Protein AF-A0A352Q2D6-F1 (afdb_monomer)

Solvent-accessible surface area (backbone atoms only — not comparable to full-atom values): 15199 Å² total; per-residue (Å²): 131,50,73,39,26,53,50,23,21,53,54,18,30,74,80,48,41,78,65,21,18,53,53,16,28,55,53,15,38,68,78,47,44,62,80,31,71,70,46,75,51,86,68,81,94,67,51,69,64,90,69,51,67,85,90,66,80,72,50,78,71,79,49,77,47,74,40,75,35,50,40,80,46,48,52,90,52,37,54,46,78,46,82,43,75,45,75,49,75,55,96,69,92,51,34,42,37,28,42,35,41,69,45,43,23,39,37,37,30,30,44,58,24,60,35,58,42,64,45,74,52,32,36,27,47,46,92,44,79,57,33,31,81,80,51,90,46,68,67,49,38,51,44,19,33,70,27,35,63,79,44,80,84,85,77,98,62,86,59,79,66,83,65,85,52,76,55,19,31,37,79,43,46,10,42,85,83,48,69,57,54,66,68,57,24,68,67,67,30,83,91,67,46,77,44,53,55,39,32,13,32,36,38,34,30,49,30,72,23,71,88,34,78,64,32,72,81,54,47,42,44,36,36,29,34,32,35,68,87,45,89,57,78,62,47,58,55,73,70,52,76,80,77,66,88,75,88,80,69,84,84,74,77,82,81,75,95,83,82,83,82,84,134

Structure (mmCIF, N/CA/C/O backbone):
data_AF-A0A352Q2D6-F1
#
_entry.id   AF-A0A352Q2D6-F1
#
loop_
_atom_site.group_PDB
_atom_site.id
_atom_site.type_symbol
_atom_site.label_atom_id
_atom_site.label_alt_id
_atom_site.label_comp_id
_atom_site.label_asym_id
_atom_site.label_entity_id
_atom_site.label_seq_id
_atom_site.pdbx_PDB_ins_code
_atom_site.Cartn_x
_atom_site.Cartn_y
_atom_site.Cartn_z
_atom_site.occupancy
_atom_site.B_iso_or_equiv
_atom_site.auth_seq_id
_atom_site.auth_comp_id
_atom_s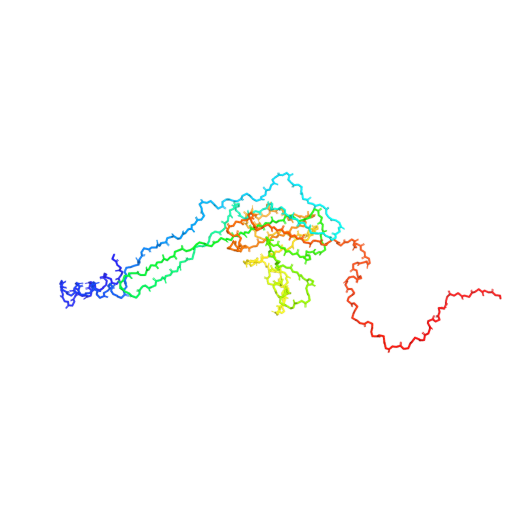ite.auth_asym_id
_atom_site.auth_atom_id
_atom_site.pdbx_PDB_model_num
ATOM 1 N N . MET A 1 1 ? -31.806 -12.114 32.830 1.00 50.12 1 MET A N 1
ATOM 2 C CA . MET A 1 1 ? -31.464 -13.048 33.920 1.00 50.12 1 MET A CA 1
ATOM 3 C C . MET A 1 1 ? -30.300 -13.882 33.435 1.00 50.12 1 MET A C 1
ATOM 5 O O . MET A 1 1 ? -30.446 -14.536 32.410 1.00 50.12 1 MET A O 1
ATOM 9 N N . THR A 1 2 ? -29.139 -13.757 34.073 1.00 57.62 2 THR A N 1
ATOM 10 C CA . THR A 1 2 ? -27.940 -14.526 33.703 1.00 57.62 2 THR A CA 1
ATOM 11 C C . THR A 1 2 ? -28.095 -15.987 34.130 1.00 57.62 2 THR A C 1
ATOM 13 O O . THR A 1 2 ? -28.914 -16.308 34.998 1.00 57.62 2 THR A O 1
ATOM 16 N N . THR A 1 3 ? -27.316 -16.888 33.530 1.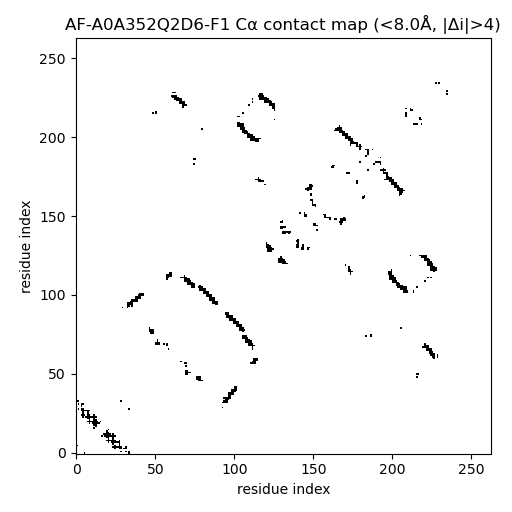00 58.50 3 THR A N 1
ATOM 17 C CA . THR A 1 3 ? -27.325 -18.323 33.860 1.00 58.50 3 THR A CA 1
ATOM 18 C C . THR A 1 3 ? -27.085 -18.553 35.357 1.00 58.50 3 THR A C 1
ATOM 20 O O . THR A 1 3 ? -27.754 -19.389 35.963 1.00 58.50 3 THR A O 1
ATOM 23 N N . GLY A 1 4 ? -26.225 -17.743 35.989 1.00 55.66 4 GLY A N 1
ATOM 24 C CA . GLY A 1 4 ? -25.973 -17.777 37.433 1.00 55.66 4 GLY A CA 1
ATOM 25 C C . GLY A 1 4 ? -27.183 -17.406 38.300 1.00 55.66 4 GLY A C 1
ATOM 26 O O . GLY A 1 4 ? -27.411 -18.043 39.324 1.00 55.66 4 GLY A O 1
ATOM 27 N N . GLN A 1 5 ? -28.015 -16.444 37.884 1.00 60.16 5 GLN A N 1
ATOM 28 C CA . GLN A 1 5 ? -29.239 -16.065 38.612 1.00 60.16 5 GLN A CA 1
ATOM 29 C C . GLN A 1 5 ? -30.329 -17.137 38.522 1.00 60.16 5 GLN A C 1
ATOM 31 O O . GLN A 1 5 ? -31.057 -17.360 39.488 1.00 60.16 5 GLN A O 1
ATOM 36 N N . ILE A 1 6 ? -30.434 -17.812 37.374 1.00 59.00 6 ILE A 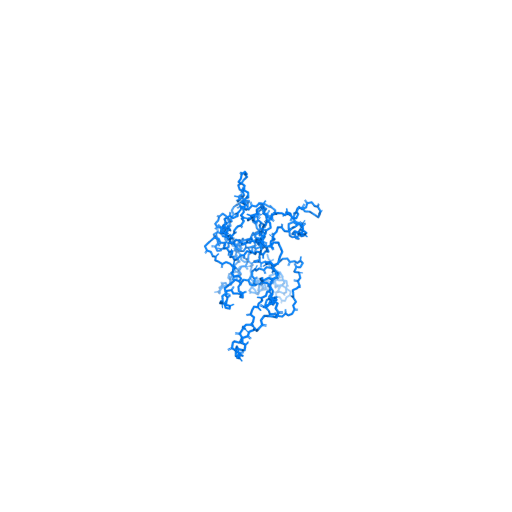N 1
ATOM 37 C CA . ILE A 1 6 ? -31.411 -18.886 37.155 1.00 59.00 6 ILE A CA 1
ATOM 38 C C . ILE A 1 6 ? -30.999 -20.137 37.936 1.00 59.00 6 ILE A C 1
ATOM 40 O O . ILE A 1 6 ? -31.820 -20.712 38.647 1.00 59.00 6 ILE A O 1
ATOM 44 N N . VAL A 1 7 ? -29.725 -20.530 37.857 1.00 61.75 7 VAL A N 1
ATOM 45 C CA . VAL A 1 7 ? -29.198 -21.695 38.584 1.00 61.75 7 VAL A CA 1
ATOM 46 C C . VAL A 1 7 ? -29.170 -21.428 40.088 1.00 61.75 7 VAL A C 1
ATOM 48 O O . VAL A 1 7 ? -29.648 -22.255 40.858 1.00 61.75 7 VAL A O 1
ATOM 51 N N . GLY A 1 8 ? -28.695 -20.258 40.518 1.00 59.66 8 GLY A N 1
ATOM 52 C CA . GLY A 1 8 ? -28.706 -19.856 41.922 1.00 59.66 8 GLY A CA 1
ATOM 53 C C . GLY A 1 8 ? -30.126 -19.781 42.483 1.00 59.66 8 GLY A C 1
ATOM 54 O O . GLY A 1 8 ? -30.394 -20.348 43.540 1.00 59.66 8 GLY A O 1
ATOM 55 N N . GLY A 1 9 ? -31.063 -19.177 41.747 1.00 63.28 9 GLY A N 1
ATOM 56 C CA . GLY A 1 9 ? -32.476 -19.130 42.121 1.00 63.28 9 GLY A CA 1
ATOM 57 C C . GLY A 1 9 ? -33.131 -20.508 42.208 1.00 63.28 9 GLY A C 1
ATOM 58 O O . GLY A 1 9 ? -33.858 -20.770 43.163 1.00 63.28 9 GLY A O 1
ATOM 59 N N . ALA A 1 10 ? -32.835 -21.413 41.272 1.00 63.25 10 ALA A N 1
ATOM 60 C CA . ALA A 1 10 ? -33.363 -22.776 41.275 1.00 63.25 10 ALA A CA 1
ATOM 61 C C . ALA A 1 10 ? -32.782 -23.634 42.413 1.00 63.25 10 ALA A C 1
ATOM 63 O O . ALA A 1 10 ? -33.537 -24.300 43.120 1.00 63.25 10 ALA A O 1
ATOM 64 N N . VAL A 1 11 ? -31.464 -23.589 42.640 1.00 61.09 11 VAL A N 1
ATOM 65 C CA . VAL A 1 11 ? -30.791 -24.333 43.724 1.00 61.09 11 VAL A CA 1
ATOM 66 C C . VAL A 1 11 ? -31.212 -23.797 45.093 1.00 61.09 11 VAL A C 1
ATOM 68 O O . VAL A 1 11 ? -31.534 -24.568 45.998 1.00 61.09 11 VAL A O 1
ATOM 71 N N . GLY A 1 12 ? -31.286 -22.475 45.234 1.00 55.03 12 GLY A N 1
ATOM 72 C CA . GLY A 1 12 ? -31.772 -21.823 46.442 1.00 55.03 12 GLY A CA 1
ATOM 73 C C . GLY A 1 12 ? -33.242 -22.137 46.735 1.00 55.03 12 GLY A C 1
ATOM 74 O O . GLY A 1 12 ? -33.592 -22.397 47.886 1.00 55.03 12 GLY A O 1
ATOM 75 N N . ALA A 1 13 ? -34.100 -22.191 45.710 1.00 59.09 13 ALA A N 1
ATOM 76 C CA . ALA A 1 13 ? -35.499 -22.595 45.860 1.00 59.09 13 ALA A CA 1
ATOM 77 C C . ALA A 1 13 ? -35.637 -24.041 46.358 1.00 59.09 13 ALA A C 1
ATOM 79 O O . ALA A 1 13 ? -36.510 -24.329 47.178 1.00 59.09 13 ALA A O 1
ATOM 80 N N . PHE A 1 14 ? -34.761 -24.932 45.888 1.00 60.00 14 PHE A N 1
ATOM 81 C CA . PHE A 1 14 ? -34.787 -26.356 46.220 1.00 60.00 14 PHE A CA 1
ATOM 82 C C . PHE A 1 14 ? -34.393 -26.641 47.678 1.00 60.00 14 PHE A C 1
ATOM 84 O O . PHE A 1 14 ? -34.976 -27.524 48.302 1.00 60.00 14 PHE A O 1
ATOM 91 N N . PHE A 1 15 ? -33.439 -25.886 48.239 1.00 57.31 15 PHE A N 1
ATOM 92 C CA . PHE A 1 15 ? -32.955 -26.082 49.616 1.00 57.31 15 PHE A CA 1
ATOM 93 C C . PHE A 1 15 ? -33.599 -25.156 50.663 1.00 57.31 15 PHE A C 1
ATOM 95 O O . PHE A 1 15 ? -33.547 -25.471 51.850 1.00 57.31 15 PHE A O 1
ATOM 102 N N . GLY A 1 16 ? -34.209 -24.033 50.264 1.00 50.88 16 GLY A N 1
ATOM 103 C CA . GLY A 1 16 ? -34.721 -23.019 51.202 1.00 50.88 16 GLY A CA 1
ATOM 104 C C . GLY A 1 16 ? -36.068 -22.388 50.837 1.00 50.88 16 GLY A C 1
ATOM 105 O O . GLY A 1 16 ? -36.430 -21.360 51.414 1.00 50.88 16 GLY A O 1
ATOM 106 N N . GLY A 1 17 ? -36.810 -22.948 49.875 1.00 67.88 17 GLY A N 1
ATOM 107 C CA . GLY A 1 17 ? -38.086 -22.388 49.416 1.00 67.88 17 GLY A CA 1
ATOM 108 C C . GLY A 1 17 ? -37.939 -20.977 48.829 1.00 67.88 17 GLY A C 1
ATOM 109 O O . GLY A 1 17 ? -36.873 -20.590 48.353 1.00 67.88 17 GLY A O 1
ATOM 110 N N . ALA A 1 18 ? -39.001 -20.167 48.874 1.00 61.00 18 ALA A N 1
ATOM 111 C CA . ALA A 1 18 ? -39.004 -18.817 48.289 1.00 61.00 18 ALA A CA 1
ATOM 112 C C . ALA A 1 18 ? -37.904 -17.886 48.851 1.00 61.00 18 ALA A C 1
ATOM 114 O O . ALA A 1 18 ? -37.379 -17.047 48.121 1.00 61.00 18 ALA A O 1
ATOM 115 N N . LEU A 1 19 ? -37.514 -18.065 50.120 1.00 58.28 19 LEU A N 1
ATOM 116 C CA . LEU A 1 19 ? -36.412 -17.331 50.759 1.00 58.28 19 LEU A CA 1
ATOM 117 C C . LEU A 1 19 ? -35.042 -17.774 50.232 1.00 58.28 19 LEU A C 1
ATOM 119 O O . LEU A 1 19 ? -34.193 -16.937 49.929 1.00 58.28 19 LEU A O 1
ATOM 123 N N . GLY A 1 20 ? -34.838 -19.080 50.056 1.00 59.25 20 GLY A N 1
ATOM 124 C CA . GLY A 1 20 ? -33.617 -19.608 49.455 1.00 59.25 20 GLY A CA 1
ATOM 125 C C . GLY A 1 20 ? -33.467 -19.201 47.987 1.00 59.25 20 GLY A C 1
ATOM 126 O O . GLY A 1 20 ? -32.360 -18.890 47.561 1.00 59.25 20 GLY A O 1
ATOM 127 N N . ALA A 1 21 ? -34.566 -19.104 47.231 1.00 63.28 21 ALA A N 1
ATOM 128 C CA . ALA A 1 21 ? -34.558 -18.610 45.852 1.00 63.28 21 ALA A CA 1
ATOM 129 C C . ALA A 1 21 ? -34.057 -17.160 45.760 1.00 63.28 21 ALA A C 1
ATOM 131 O O . ALA A 1 21 ? -33.258 -16.836 44.885 1.00 63.28 21 ALA A O 1
ATOM 132 N N . GLN A 1 22 ? -34.474 -16.293 46.689 1.00 61.69 22 GLN A N 1
ATOM 133 C CA . GLN A 1 22 ? -34.017 -14.901 46.733 1.00 61.69 22 GLN A CA 1
ATOM 134 C C . GLN A 1 22 ? -32.526 -14.801 47.070 1.00 61.69 22 GLN A C 1
ATOM 136 O O . GLN A 1 22 ? -31.806 -14.062 46.404 1.00 61.69 22 GLN A O 1
ATOM 141 N N . ILE A 1 23 ? -32.048 -15.586 48.039 1.00 59.19 23 ILE A N 1
ATOM 142 C CA . ILE A 1 23 ? -30.623 -15.644 48.406 1.00 59.19 23 ILE A CA 1
ATOM 143 C C . ILE A 1 23 ? -29.786 -16.237 47.263 1.00 59.19 23 ILE A C 1
ATOM 145 O O . ILE A 1 23 ? -28.682 -15.781 46.987 1.00 59.19 23 ILE A O 1
ATOM 149 N N . GLY A 1 24 ? -30.322 -17.228 46.558 1.00 58.34 24 GLY A N 1
ATOM 150 C CA . GLY A 1 24 ? -29.683 -17.841 45.404 1.00 58.34 24 GLY A CA 1
ATOM 151 C C . GLY A 1 24 ? -29.598 -16.913 44.190 1.00 58.34 24 GLY A C 1
ATOM 152 O O . GLY A 1 24 ? -28.583 -16.911 43.497 1.00 58.34 24 GLY A O 1
ATOM 153 N N . ILE A 1 25 ? -30.612 -16.074 43.954 1.00 62.91 25 ILE A N 1
ATOM 154 C CA . ILE A 1 25 ? -30.589 -15.040 42.906 1.00 62.91 25 ILE A CA 1
ATOM 155 C C . ILE A 1 25 ? -29.574 -13.940 43.248 1.00 62.91 25 ILE A C 1
ATOM 157 O O . ILE A 1 25 ? -28.857 -13.483 42.356 1.00 62.91 25 ILE A O 1
ATOM 161 N N . THR A 1 26 ? -29.478 -13.523 44.518 1.00 60.19 26 THR A N 1
ATOM 162 C CA . THR A 1 26 ? -28.516 -12.489 44.942 1.00 60.19 26 THR A CA 1
ATOM 163 C C . THR A 1 26 ? -27.075 -13.000 44.942 1.00 60.19 26 THR A C 1
ATOM 165 O O . THR A 1 26 ? -26.195 -12.296 44.453 1.00 60.19 26 THR A O 1
ATOM 168 N N . LEU A 1 27 ? -26.825 -14.232 45.399 1.00 57.59 27 LEU A N 1
ATOM 169 C CA . LEU A 1 27 ? -25.508 -14.880 45.316 1.00 57.59 27 LEU A CA 1
ATOM 170 C C . LEU A 1 27 ? -25.113 -15.207 43.871 1.00 57.59 27 LEU A C 1
ATOM 172 O O . LEU A 1 27 ? -23.979 -14.950 43.476 1.00 57.59 27 LEU A O 1
ATOM 176 N N . GLY A 1 28 ? -26.043 -15.709 43.056 1.00 52.72 28 GLY A N 1
ATOM 177 C CA . GLY A 1 28 ? -25.809 -15.975 41.635 1.00 52.72 28 GLY A CA 1
ATOM 178 C C . GLY A 1 28 ? -25.524 -14.705 40.826 1.00 52.72 28 GLY A C 1
ATOM 179 O O . GLY A 1 28 ? -24.702 -14.735 39.915 1.00 52.72 28 GLY A O 1
ATOM 180 N N . GLY A 1 29 ? -26.140 -13.577 41.196 1.00 51.81 29 GLY A N 1
ATOM 181 C CA . GLY A 1 29 ? -25.850 -12.258 40.623 1.00 51.81 29 GLY A CA 1
ATOM 182 C C . GLY A 1 29 ? -24.534 -11.630 41.098 1.00 51.81 29 GLY A C 1
ATOM 183 O O . GLY A 1 29 ? -24.055 -10.703 40.455 1.00 51.81 29 GLY A O 1
ATOM 184 N N . LEU A 1 30 ? -23.940 -12.124 42.192 1.00 54.25 30 LEU A N 1
ATOM 185 C CA . LEU A 1 30 ? -22.603 -11.721 42.645 1.00 54.25 30 LEU A CA 1
ATOM 186 C C . LEU A 1 30 ? -21.497 -12.499 41.910 1.00 54.25 30 LEU A C 1
ATOM 188 O O . LEU A 1 30 ? -20.427 -11.954 41.656 1.00 54.25 30 LEU A O 1
ATOM 192 N N . VAL A 1 31 ? -21.756 -13.772 41.589 1.00 54.72 31 VAL A N 1
ATOM 193 C CA . VAL A 1 31 ? -20.812 -14.658 40.884 1.00 54.72 31 VAL A CA 1
ATOM 194 C C . VAL A 1 31 ? -20.771 -14.366 39.379 1.00 54.72 31 VAL A C 1
ATOM 196 O O . VAL A 1 31 ? -19.719 -14.515 38.767 1.00 54.72 31 VAL A O 1
ATOM 199 N N . ASP A 1 32 ? -21.882 -13.913 38.796 1.00 50.44 32 ASP A N 1
ATOM 200 C CA . ASP A 1 32 ? -21.972 -13.501 37.391 1.00 50.44 32 ASP A CA 1
ATOM 201 C C . ASP A 1 32 ? -22.769 -12.183 37.291 1.00 50.44 32 ASP A C 1
ATOM 203 O O . ASP A 1 32 ? -23.983 -12.202 37.022 1.00 50.44 32 ASP A O 1
ATOM 207 N N . PRO A 1 33 ? -22.135 -11.035 37.620 1.00 56.00 33 PRO A N 1
ATOM 208 C CA . PRO A 1 33 ? -22.792 -9.738 37.561 1.00 56.00 33 PRO A CA 1
ATOM 209 C C . PRO A 1 33 ? -23.273 -9.457 36.127 1.00 56.00 33 PRO A C 1
ATOM 211 O O . PRO A 1 33 ? -22.556 -9.763 35.174 1.00 56.00 33 PRO A O 1
ATOM 214 N N . PRO A 1 34 ? -24.472 -8.869 35.939 1.00 50.78 34 PRO A N 1
ATOM 215 C CA . PRO A 1 34 ? -25.035 -8.611 34.615 1.00 50.78 34 PRO A CA 1
ATOM 216 C C . PRO A 1 34 ? -24.027 -7.876 33.731 1.00 50.78 34 PRO A C 1
ATOM 218 O O . PRO A 1 34 ? -23.506 -6.845 34.152 1.00 50.78 34 PRO A O 1
ATOM 221 N N . LYS A 1 35 ? -23.759 -8.388 32.522 1.00 53.84 35 LYS A N 1
ATOM 222 C CA . LYS A 1 35 ? -22.881 -7.724 31.548 1.00 53.84 35 LYS A CA 1
ATOM 223 C C . LYS A 1 35 ? -23.338 -6.269 31.393 1.00 53.84 35 LYS A C 1
ATOM 225 O O . LYS A 1 35 ? -24.501 -6.022 31.069 1.00 53.84 35 LYS A O 1
ATOM 230 N N . GLY A 1 36 ? -22.455 -5.330 31.729 1.00 58.47 36 GLY A N 1
ATOM 231 C CA . GLY A 1 36 ? -22.752 -3.907 31.666 1.00 58.47 36 GLY A CA 1
ATOM 232 C C . GLY A 1 36 ? -22.988 -3.459 30.222 1.00 58.47 36 GLY A C 1
ATOM 233 O O . GLY A 1 36 ? -22.716 -4.208 29.280 1.00 58.47 36 GLY A O 1
ATOM 234 N N . PRO A 1 37 ? -23.532 -2.250 30.026 1.00 63.78 37 PRO A N 1
ATOM 235 C CA . PRO A 1 37 ? -23.762 -1.715 28.692 1.00 63.78 37 PRO A CA 1
ATOM 236 C C . PRO A 1 37 ? -22.436 -1.624 27.925 1.00 63.78 37 PRO A C 1
ATOM 238 O O . PRO A 1 37 ? -21.443 -1.122 28.451 1.00 63.78 37 PRO A O 1
ATOM 241 N N . THR A 1 38 ? -22.424 -2.107 26.681 1.00 59.16 38 THR A N 1
ATOM 242 C CA . THR A 1 38 ? -21.309 -1.874 25.760 1.00 59.16 38 THR A CA 1
ATOM 243 C C . THR A 1 38 ? -21.405 -0.441 25.256 1.00 59.16 38 THR A C 1
ATOM 245 O O . THR A 1 38 ? -22.386 -0.079 24.606 1.00 59.16 38 THR A O 1
ATOM 248 N N . ILE A 1 39 ? -20.414 0.379 25.590 1.00 69.62 39 ILE A N 1
ATOM 249 C CA . ILE A 1 39 ? -20.331 1.762 25.126 1.00 69.62 39 ILE A CA 1
ATOM 250 C C . ILE A 1 39 ? -19.468 1.757 23.867 1.00 69.62 39 ILE A C 1
ATOM 252 O O . ILE A 1 39 ? -18.280 1.438 23.920 1.00 69.62 39 ILE A O 1
ATOM 256 N N . GLU A 1 40 ? -20.078 2.077 22.726 1.00 72.88 40 GLU A N 1
ATOM 257 C CA . GLU A 1 40 ? -19.354 2.241 21.466 1.00 72.88 40 GLU A CA 1
ATOM 258 C C . GLU A 1 40 ? -18.633 3.593 21.458 1.00 72.88 40 GLU A C 1
ATOM 260 O O . GLU A 1 40 ? -19.249 4.642 21.673 1.00 72.88 40 GLU A O 1
ATOM 265 N N . GLY A 1 41 ? -17.317 3.563 21.243 1.00 72.81 41 GLY A N 1
ATOM 266 C CA . GLY A 1 41 ? -16.505 4.761 21.069 1.00 72.81 41 GLY A CA 1
ATOM 267 C C . GLY A 1 41 ? -16.755 5.450 19.720 1.00 72.81 41 GLY A C 1
ATOM 268 O O . GLY A 1 41 ? -17.515 4.951 18.886 1.00 72.81 41 GLY A O 1
ATOM 269 N N . PRO A 1 42 ? -16.110 6.605 19.475 1.00 77.50 42 PRO A N 1
ATOM 270 C CA . PRO A 1 42 ? -16.203 7.304 18.198 1.00 77.50 42 PRO A CA 1
ATOM 271 C C . PRO A 1 42 ? -15.809 6.384 17.038 1.00 77.50 42 PRO A C 1
ATOM 273 O O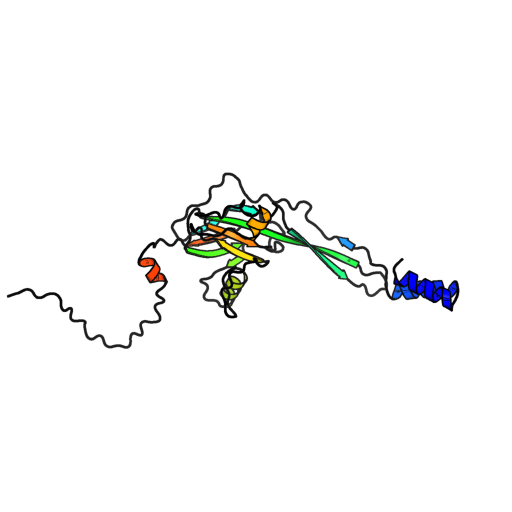 . PRO A 1 42 ? -14.695 5.861 17.001 1.00 77.50 42 PRO A O 1
ATOM 276 N N . ARG A 1 43 ? -16.725 6.208 16.086 1.00 80.81 43 ARG A N 1
ATOM 277 C CA . ARG A 1 43 ? -16.497 5.458 14.850 1.00 80.81 43 ARG A CA 1
ATOM 278 C C . ARG A 1 43 ? -16.628 6.365 13.638 1.00 80.81 43 ARG A C 1
ATOM 280 O O . ARG A 1 43 ? -17.304 7.394 13.697 1.00 80.81 43 ARG A O 1
ATOM 287 N N . LEU A 1 44 ? -15.997 5.977 12.543 1.00 78.69 44 LEU A N 1
ATOM 288 C CA . LEU A 1 44 ? -16.103 6.675 11.280 1.00 78.69 44 LEU A CA 1
ATOM 289 C C . LEU A 1 44 ? -17.478 6.369 10.676 1.00 78.69 44 LEU A C 1
ATOM 291 O O . LEU A 1 44 ? -17.916 5.224 10.638 1.00 78.69 44 LEU A O 1
ATOM 295 N N . SER A 1 45 ? -18.194 7.408 10.250 1.00 72.31 45 SER A N 1
ATOM 296 C CA . SER A 1 45 ? -19.533 7.255 9.670 1.00 72.31 45 SER A CA 1
ATOM 297 C C . SER A 1 45 ? -19.516 6.756 8.224 1.00 72.31 45 SER A C 1
ATOM 299 O O . SER A 1 45 ? -20.554 6.324 7.733 1.00 72.31 45 SER A O 1
ATOM 301 N N . ASP A 1 46 ? -18.370 6.854 7.546 1.00 77.31 46 ASP A N 1
ATOM 302 C CA . ASP A 1 46 ? -18.185 6.476 6.146 1.00 77.31 46 ASP A CA 1
ATOM 303 C C . ASP A 1 46 ? -16.784 5.891 5.933 1.00 77.31 46 ASP A C 1
ATOM 305 O O . ASP A 1 46 ? -15.780 6.547 6.204 1.00 77.31 46 ASP A O 1
ATOM 309 N N . LEU A 1 47 ? -16.731 4.639 5.480 1.00 79.06 47 LEU A N 1
ATOM 310 C CA . LEU A 1 47 ? -15.494 3.899 5.227 1.00 79.06 47 LEU A CA 1
ATOM 311 C C . LEU A 1 47 ? -15.147 3.871 3.735 1.00 79.06 47 LEU A C 1
ATOM 313 O O . LEU A 1 47 ? -14.096 3.340 3.373 1.00 79.06 47 LEU A O 1
ATOM 317 N N . SER A 1 48 ? -16.011 4.412 2.870 1.00 66.00 48 SER A N 1
ATOM 318 C CA . SER A 1 48 ? -15.700 4.554 1.454 1.00 66.00 48 SER A CA 1
ATOM 319 C C . SER A 1 48 ? -14.669 5.664 1.292 1.00 66.00 48 SER A C 1
ATOM 321 O O . SER A 1 48 ? -14.813 6.767 1.821 1.00 66.00 48 SER A O 1
ATOM 323 N N . VAL A 1 49 ? -13.568 5.362 0.610 1.00 67.88 49 VAL A N 1
ATOM 324 C CA . VAL A 1 49 ? -12.490 6.336 0.444 1.00 67.88 49 VAL A CA 1
ATOM 325 C C . VAL A 1 49 ? -12.128 6.451 -1.020 1.00 67.88 49 VAL A C 1
ATOM 327 O O . VAL A 1 49 ? -11.716 5.488 -1.659 1.00 67.88 49 VAL A O 1
ATOM 330 N N . GLN A 1 50 ? -12.223 7.675 -1.532 1.00 60.16 50 GLN A N 1
ATOM 331 C CA . GLN A 1 50 ? -11.710 8.039 -2.842 1.00 60.16 50 GLN A CA 1
ATOM 332 C C . GLN A 1 50 ? -10.336 8.699 -2.679 1.00 60.16 50 GLN A C 1
ATOM 334 O O . GLN A 1 50 ? -10.234 9.879 -2.346 1.00 60.16 50 GLN A O 1
ATOM 339 N N . THR A 1 51 ? -9.267 7.930 -2.888 1.00 67.31 51 THR A N 1
ATOM 340 C CA . THR A 1 51 ? -7.881 8.444 -2.919 1.00 67.31 51 THR A CA 1
ATOM 341 C C . THR A 1 51 ? -7.285 8.501 -4.320 1.00 67.31 51 THR A C 1
ATOM 343 O O . THR A 1 51 ? -6.281 9.174 -4.537 1.00 67.31 51 THR A O 1
ATOM 346 N N . SER A 1 52 ? -7.908 7.828 -5.284 1.00 68.69 52 SER A N 1
ATOM 347 C CA . SER A 1 52 ? -7.483 7.777 -6.678 1.00 68.69 52 SER A CA 1
ATOM 348 C C . SER A 1 52 ? -8.092 8.929 -7.485 1.00 68.69 52 SER A C 1
ATOM 350 O O . SER A 1 52 ? -9.316 9.004 -7.641 1.00 68.69 52 SER A O 1
ATOM 352 N N . THR A 1 53 ? -7.253 9.800 -8.050 1.00 75.44 53 THR A N 1
ATOM 353 C CA . THR A 1 53 ? -7.703 10.825 -9.004 1.00 75.44 53 THR A CA 1
ATOM 354 C C . THR A 1 53 ? -7.671 10.251 -10.416 1.00 75.44 53 THR A C 1
ATOM 356 O O . THR A 1 53 ? -6.602 10.016 -10.980 1.00 75.44 53 THR A O 1
ATOM 359 N N . TYR A 1 54 ? -8.846 10.029 -11.006 1.00 72.81 54 TYR A N 1
ATOM 360 C CA . TYR A 1 54 ? -8.941 9.584 -12.394 1.00 72.81 54 TYR A CA 1
ATOM 361 C C . TYR A 1 54 ? -8.413 10.664 -13.351 1.00 72.81 54 TYR A C 1
ATOM 363 O O . TYR A 1 54 ? -8.699 11.848 -13.179 1.00 72.81 54 TYR A O 1
ATOM 371 N N . GLY A 1 55 ? -7.650 10.252 -14.367 1.00 78.00 55 GLY A N 1
ATOM 372 C CA . GLY A 1 55 ? -7.070 11.156 -15.367 1.00 78.00 55 GLY A CA 1
ATOM 373 C C . GLY A 1 55 ? -5.705 11.746 -14.998 1.00 78.00 55 GLY A C 1
ATOM 374 O O . GLY A 1 55 ? -5.141 12.490 -15.799 1.00 78.00 55 GLY A O 1
ATOM 375 N N . VAL A 1 56 ? -5.142 11.400 -13.835 1.00 83.94 56 VAL A N 1
ATOM 376 C CA . VAL A 1 56 ? -3.734 11.690 -13.528 1.00 83.94 56 VAL A CA 1
ATOM 377 C C . VAL A 1 56 ? -2.866 10.579 -14.112 1.00 83.94 56 VAL A C 1
ATOM 379 O O . VAL A 1 56 ? -3.068 9.405 -13.809 1.00 83.94 56 VAL A O 1
ATOM 382 N N . GLY A 1 57 ? -1.912 10.949 -14.966 1.00 80.62 57 GLY A N 1
ATOM 383 C CA . GLY A 1 57 ? -0.976 9.997 -15.562 1.00 80.62 57 GLY A CA 1
ATOM 384 C C . GLY A 1 57 ? -0.060 9.350 -14.520 1.00 80.62 57 GLY A C 1
ATOM 385 O O . GLY A 1 57 ? 0.284 9.967 -13.510 1.00 80.62 57 GLY A O 1
ATOM 386 N N . VAL A 1 58 ? 0.350 8.111 -14.786 1.00 86.69 58 VAL A N 1
ATOM 387 C CA . VAL A 1 58 ? 1.441 7.456 -14.054 1.00 86.69 58 VAL A CA 1
ATOM 388 C C . VAL A 1 58 ? 2.759 8.068 -14.547 1.00 86.69 58 VAL A C 1
ATOM 390 O O . VAL A 1 58 ? 2.923 8.236 -15.758 1.00 86.69 58 VAL A O 1
ATOM 393 N N . PRO A 1 59 ? 3.680 8.476 -13.656 1.00 87.19 59 PRO A N 1
ATOM 394 C CA . PRO A 1 59 ? 4.935 9.071 -14.091 1.00 87.19 59 PRO A CA 1
ATOM 395 C C . PRO A 1 59 ? 5.818 8.029 -14.788 1.00 87.19 59 PRO A C 1
ATOM 397 O O . PRO A 1 59 ? 5.819 6.858 -14.422 1.00 87.19 59 PRO A O 1
ATOM 400 N N . TYR A 1 60 ? 6.600 8.484 -15.766 1.00 88.88 60 TYR A N 1
ATOM 401 C CA . TYR A 1 60 ? 7.640 7.695 -16.422 1.00 88.88 60 TYR A CA 1
ATOM 402 C C . TYR A 1 60 ? 9.009 8.275 -16.058 1.00 88.88 60 TYR A C 1
ATOM 404 O O . TYR A 1 60 ? 9.342 9.407 -16.419 1.00 88.88 60 TYR A O 1
ATOM 412 N N . ILE A 1 61 ? 9.789 7.508 -15.308 1.00 86.25 61 ILE A N 1
ATOM 413 C CA . ILE A 1 61 ? 11.084 7.886 -14.749 1.00 86.25 61 ILE A CA 1
ATOM 414 C C . ILE A 1 61 ? 12.140 6.955 -15.339 1.00 86.25 61 ILE A C 1
ATOM 416 O O . ILE A 1 61 ? 11.929 5.753 -15.442 1.0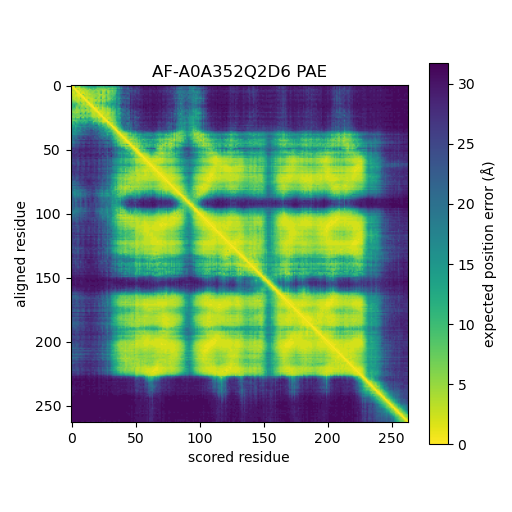0 86.25 61 ILE A O 1
ATOM 420 N N . ILE A 1 62 ? 13.294 7.516 -15.700 1.00 83.69 62 ILE A N 1
ATOM 421 C CA . ILE A 1 62 ? 14.461 6.785 -16.237 1.00 83.69 62 ILE A CA 1
ATOM 422 C C . ILE A 1 62 ? 15.739 7.016 -15.417 1.00 83.69 62 ILE A C 1
ATOM 424 O O . ILE A 1 62 ? 16.827 6.600 -15.804 1.00 83.69 62 ILE A O 1
ATOM 428 N N . ALA A 1 63 ? 15.613 7.730 -14.302 1.00 83.81 63 ALA A N 1
ATOM 429 C CA . ALA A 1 63 ? 16.688 8.085 -13.386 1.00 83.81 63 ALA A CA 1
ATOM 430 C C . ALA A 1 63 ? 16.310 7.669 -11.958 1.00 83.81 63 ALA A C 1
ATOM 432 O O . ALA A 1 63 ? 15.247 7.095 -11.729 1.00 83.81 63 ALA A O 1
ATOM 433 N N . THR A 1 64 ? 17.162 7.990 -10.989 1.00 87.12 64 THR A N 1
ATOM 434 C CA . THR A 1 64 ? 16.783 7.888 -9.579 1.00 87.12 64 THR A CA 1
ATOM 435 C C . THR A 1 64 ? 16.021 9.141 -9.164 1.00 87.12 64 THR A C 1
ATOM 437 O O . THR A 1 64 ? 16.590 10.234 -9.171 1.00 87.12 64 THR A O 1
ATOM 440 N N . ALA A 1 65 ? 14.740 9.007 -8.825 1.00 87.69 65 ALA A N 1
ATOM 441 C CA . ALA A 1 65 ? 13.905 10.133 -8.411 1.00 87.69 65 ALA A CA 1
ATOM 442 C C . ALA A 1 65 ? 12.834 9.715 -7.398 1.00 87.69 65 ALA A C 1
ATOM 444 O O . ALA A 1 65 ? 12.345 8.587 -7.413 1.00 87.69 65 ALA A O 1
ATOM 445 N N . ALA A 1 66 ? 12.451 10.653 -6.528 1.00 90.94 66 ALA A N 1
ATOM 446 C CA . ALA A 1 66 ? 11.326 10.487 -5.616 1.00 90.94 66 ALA A CA 1
ATOM 447 C C . ALA A 1 66 ? 10.028 10.971 -6.261 1.00 90.94 66 ALA A C 1
ATOM 449 O O . ALA A 1 66 ? 9.949 12.107 -6.731 1.00 90.94 66 ALA A O 1
ATOM 450 N N . VAL A 1 67 ? 9.003 10.126 -6.234 1.00 90.69 67 VAL A N 1
ATOM 451 C CA . VAL A 1 67 ? 7.679 10.419 -6.784 1.00 90.69 67 VAL A CA 1
ATOM 452 C C . VAL A 1 67 ? 6.579 10.098 -5.793 1.00 90.69 67 VAL A C 1
ATOM 454 O O . VAL A 1 67 ? 6.695 9.191 -4.970 1.00 90.69 67 VAL A O 1
ATOM 457 N N . TYR A 1 68 ? 5.502 10.870 -5.886 1.00 90.44 68 TYR A N 1
ATOM 458 C CA . TYR A 1 68 ? 4.248 10.558 -5.221 1.00 90.44 68 TYR A CA 1
ATOM 459 C C . TYR A 1 68 ? 3.431 9.686 -6.157 1.00 90.44 68 TYR A C 1
ATOM 461 O O . TYR A 1 68 ? 3.129 10.092 -7.281 1.00 90.44 68 TYR A O 1
ATOM 469 N N . GLY A 1 69 ? 3.137 8.475 -5.705 1.00 85.38 69 GLY A N 1
ATOM 470 C CA . GLY A 1 69 ? 2.347 7.545 -6.487 1.00 85.38 69 GLY A CA 1
ATOM 471 C C . GLY A 1 69 ? 0.854 7.772 -6.279 1.00 85.38 69 GLY A C 1
ATOM 472 O O . GLY A 1 69 ? 0.419 8.242 -5.225 1.00 85.38 69 GLY A O 1
ATOM 473 N N . ASN A 1 70 ? 0.064 7.403 -7.282 1.00 89.38 70 ASN A N 1
ATOM 474 C CA . ASN A 1 70 ? -1.392 7.454 -7.192 1.00 89.38 70 ASN A CA 1
ATOM 475 C C . ASN A 1 70 ? -1.935 6.093 -6.768 1.00 89.38 70 ASN A C 1
ATOM 477 O O . ASN A 1 70 ? -1.522 5.062 -7.305 1.00 89.38 70 ASN A O 1
ATOM 481 N N . VAL A 1 71 ? -2.891 6.088 -5.839 1.00 90.19 71 VAL A N 1
ATOM 482 C CA . VAL A 1 71 ? -3.655 4.877 -5.525 1.00 90.19 71 VAL A CA 1
ATOM 483 C C . VAL A 1 71 ? -4.491 4.517 -6.753 1.00 90.19 71 VAL A C 1
ATOM 485 O O . VAL A 1 71 ? -5.153 5.391 -7.310 1.00 90.19 71 VAL A O 1
ATOM 488 N N . PHE A 1 72 ? -4.459 3.260 -7.188 1.00 89.19 72 PHE A N 1
ATOM 489 C CA . PHE A 1 72 ? -5.287 2.770 -8.304 1.00 89.19 72 PHE A CA 1
ATOM 490 C C . PHE A 1 72 ? -6.192 1.600 -7.911 1.00 89.19 72 PHE A C 1
ATOM 492 O O . PHE A 1 72 ? -7.111 1.263 -8.653 1.00 89.19 72 PHE A O 1
ATOM 499 N N . TRP A 1 73 ? -5.942 0.988 -6.753 1.00 90.50 73 TRP A N 1
ATOM 500 C CA . TRP A 1 73 ? -6.769 -0.073 -6.198 1.00 90.50 73 TRP A CA 1
ATOM 501 C C . TRP A 1 73 ? -6.816 0.041 -4.674 1.00 90.50 73 TRP A C 1
ATOM 503 O O . TRP A 1 73 ? -5.809 0.343 -4.029 1.00 90.50 73 TRP A O 1
ATOM 513 N N . LEU A 1 74 ? -7.998 -0.203 -4.121 1.00 91.62 74 LEU A N 1
ATOM 514 C CA . LEU A 1 74 ? -8.288 -0.306 -2.698 1.00 91.62 74 LEU A CA 1
ATOM 515 C C . LEU A 1 74 ? -9.170 -1.543 -2.530 1.00 91.62 74 LEU A C 1
ATOM 517 O O . LEU A 1 74 ? -10.184 -1.659 -3.219 1.00 91.62 74 LEU A O 1
ATOM 521 N N . GLU A 1 75 ? -8.792 -2.447 -1.631 1.00 90.00 75 GLU A N 1
ATOM 522 C CA . GLU A 1 75 ? -9.546 -3.677 -1.373 1.00 90.00 75 GLU A CA 1
ATOM 523 C C . GLU A 1 75 ? -11.011 -3.343 -1.036 1.00 90.00 75 GLU A C 1
ATOM 525 O O . GLU A 1 75 ? -11.285 -2.537 -0.143 1.00 90.00 75 GLU A O 1
ATOM 530 N N . ASN A 1 76 ? -11.962 -3.936 -1.766 1.00 86.81 76 ASN A N 1
ATOM 531 C CA . ASN A 1 76 ? -13.403 -3.684 -1.626 1.00 86.81 76 ASN A CA 1
ATOM 532 C C . ASN A 1 76 ? -13.844 -2.198 -1.697 1.00 86.81 76 ASN A C 1
ATOM 534 O O . ASN A 1 76 ? -14.955 -1.875 -1.274 1.00 86.81 76 ASN A O 1
ATOM 538 N N . ASN A 1 77 ? -13.007 -1.281 -2.203 1.00 85.31 77 ASN A N 1
ATOM 539 C CA . ASN A 1 77 ? -13.242 0.174 -2.196 1.00 85.31 77 ASN A CA 1
ATOM 540 C C . ASN A 1 77 ? -13.579 0.777 -0.811 1.00 85.31 77 ASN A C 1
ATOM 542 O O . ASN A 1 77 ? -14.174 1.857 -0.731 1.00 85.31 77 ASN A O 1
ATOM 546 N N . GLN A 1 78 ? -13.204 0.108 0.281 1.00 86.50 78 GLN A N 1
ATOM 547 C CA . GLN A 1 78 ? -13.523 0.540 1.643 1.00 86.50 78 GLN A CA 1
ATOM 548 C C . GLN A 1 78 ? -12.377 0.259 2.615 1.00 86.50 78 GLN A C 1
ATOM 550 O O . GLN A 1 78 ? -11.556 -0.633 2.406 1.00 86.50 78 GLN A O 1
ATOM 555 N N . LEU A 1 79 ? -12.335 1.014 3.709 1.00 87.88 79 LEU A N 1
ATOM 556 C CA . LEU A 1 79 ? -11.448 0.714 4.830 1.00 87.88 79 LEU A CA 1
ATOM 557 C C . LEU A 1 79 ? -11.931 -0.535 5.578 1.00 87.88 79 LEU A C 1
ATOM 559 O O . LEU A 1 79 ? -13.129 -0.779 5.711 1.00 87.88 79 LEU A O 1
ATOM 563 N N . LYS A 1 80 ? -10.991 -1.307 6.118 1.00 86.88 80 LYS A N 1
ATOM 564 C CA . LYS A 1 80 ? -11.265 -2.441 7.000 1.00 86.88 80 LYS A CA 1
ATOM 565 C C . LYS A 1 80 ? -11.339 -1.950 8.440 1.00 86.88 80 LYS A C 1
ATOM 567 O O . LYS A 1 80 ? -10.350 -1.461 8.979 1.00 86.88 80 LYS A O 1
ATOM 572 N N . GLU A 1 81 ? -12.496 -2.106 9.067 1.00 87.62 81 GLU A N 1
ATOM 573 C CA . GLU A 1 81 ? -12.713 -1.777 10.477 1.00 87.62 81 GLU A CA 1
ATOM 574 C C . GLU A 1 81 ? -12.567 -3.028 11.354 1.00 87.62 81 GLU A C 1
ATOM 576 O O . GLU A 1 81 ? -13.124 -4.087 11.056 1.00 87.62 81 GLU A O 1
ATOM 581 N N . VAL A 1 82 ? -11.814 -2.909 12.447 1.00 84.06 82 VAL A N 1
ATOM 582 C CA . VAL A 1 82 ? -11.655 -3.945 13.472 1.00 84.06 82 VAL A CA 1
ATOM 583 C C . VAL A 1 82 ? -12.131 -3.377 14.804 1.00 84.06 82 VAL A C 1
ATOM 585 O O . VAL A 1 82 ? -11.573 -2.408 15.315 1.00 84.06 82 VAL A O 1
ATOM 588 N N . ALA A 1 83 ? -13.170 -3.986 15.375 1.00 80.38 83 ALA A N 1
ATOM 589 C CA . ALA A 1 83 ? -13.675 -3.625 16.694 1.00 80.38 83 ALA A CA 1
ATOM 590 C C . ALA A 1 83 ? -12.880 -4.348 17.792 1.00 80.38 83 ALA A C 1
ATOM 592 O O . ALA A 1 83 ? -12.745 -5.574 17.777 1.00 80.38 83 ALA A O 1
ATOM 593 N N . ARG A 1 84 ? -12.380 -3.584 18.762 1.00 76.38 84 ARG A N 1
ATOM 594 C CA . ARG A 1 84 ? -11.662 -4.048 19.947 1.00 76.38 84 ARG A CA 1
ATOM 595 C C . ARG A 1 84 ? -12.502 -3.767 21.186 1.00 76.38 84 ARG A C 1
ATOM 597 O O . ARG A 1 84 ? -12.778 -2.613 21.501 1.00 76.38 84 ARG A O 1
ATOM 604 N N . ASP A 1 85 ? -12.894 -4.829 21.876 1.00 74.88 85 ASP A N 1
ATOM 605 C CA . ASP A 1 85 ? -13.671 -4.753 23.110 1.00 74.88 85 ASP A CA 1
ATOM 606 C C . ASP A 1 85 ? -12.717 -4.792 24.312 1.00 74.88 85 ASP A C 1
ATOM 608 O O . ASP A 1 85 ? -12.006 -5.776 24.518 1.00 74.88 85 ASP A O 1
ATOM 612 N N . ASP A 1 86 ? -12.697 -3.718 25.100 1.00 67.31 86 ASP A N 1
ATOM 613 C CA . ASP A 1 86 ? -11.964 -3.640 26.360 1.00 67.31 86 ASP A CA 1
ATOM 614 C C . ASP A 1 86 ? -12.949 -3.709 27.531 1.00 67.31 86 ASP A C 1
ATOM 616 O O . ASP A 1 86 ? -13.761 -2.807 27.753 1.00 67.31 86 ASP A O 1
ATOM 620 N N . ASP A 1 87 ? -12.872 -4.799 28.293 1.00 58.69 87 ASP A N 1
ATOM 621 C CA . ASP A 1 87 ? -13.675 -4.999 29.494 1.00 58.69 87 ASP A CA 1
ATOM 622 C C . ASP A 1 87 ? -13.008 -4.308 30.689 1.00 58.69 87 ASP A C 1
ATOM 624 O O . ASP A 1 87 ? -11.990 -4.762 31.219 1.00 58.69 87 ASP A O 1
ATOM 628 N N . SER A 1 88 ? -13.589 -3.192 31.133 1.00 56.19 88 SER A N 1
ATOM 629 C CA . SER A 1 88 ? -13.131 -2.477 32.322 1.00 56.19 88 SER A CA 1
ATOM 630 C C . SER A 1 88 ? -13.994 -2.859 33.524 1.00 56.19 88 SER A C 1
ATOM 632 O O . SER A 1 88 ? -15.152 -2.451 33.669 1.00 56.19 88 SER A O 1
ATOM 634 N N . GLY A 1 89 ? -13.416 -3.684 34.399 1.00 52.19 89 GLY A N 1
ATOM 635 C CA . GLY A 1 89 ? -14.035 -4.120 35.646 1.00 52.19 89 GLY A CA 1
ATOM 636 C C . GLY A 1 89 ? -14.006 -3.022 36.710 1.00 52.19 89 GLY A C 1
ATOM 637 O O . GLY A 1 89 ? -12.964 -2.735 37.301 1.00 52.19 89 GLY A O 1
ATOM 638 N N . GLY A 1 90 ? -15.163 -2.431 37.007 1.00 53.41 90 GLY A N 1
ATOM 639 C CA . GLY A 1 90 ? -15.320 -1.533 38.149 1.00 53.41 90 GLY A CA 1
ATOM 640 C C . GLY A 1 90 ? -15.264 -2.301 39.476 1.00 53.41 90 GLY A C 1
ATOM 641 O O . GLY A 1 90 ? -16.047 -3.222 39.702 1.00 53.41 90 GLY A O 1
ATOM 642 N N . LYS A 1 91 ? -14.374 -1.905 40.399 1.00 58.25 91 LYS A N 1
ATOM 643 C CA . LYS A 1 91 ? -14.368 -2.388 41.797 1.00 58.25 91 LYS A CA 1
ATOM 644 C C . LYS A 1 91 ? -15.587 -1.834 42.546 1.00 58.25 91 LYS A C 1
ATOM 646 O O . LYS A 1 91 ? -15.467 -0.882 43.309 1.00 58.25 91 LYS A O 1
ATOM 651 N N . GLY A 1 92 ? -16.770 -2.386 42.298 1.00 57.53 92 GLY A N 1
ATOM 652 C CA . GLY A 1 92 ? -17.984 -1.862 42.921 1.00 57.53 92 GLY A CA 1
ATOM 653 C C . GLY A 1 92 ? -19.288 -2.527 42.507 1.00 57.53 92 GLY A C 1
ATOM 654 O O . GLY A 1 92 ? -20.271 -1.817 42.373 1.00 57.53 92 GLY A O 1
ATOM 655 N N . GLY A 1 93 ? -19.319 -3.842 42.260 1.00 53.28 93 GLY A N 1
ATOM 656 C CA . GLY A 1 93 ? -20.568 -4.618 42.131 1.00 53.28 93 GLY A CA 1
ATOM 657 C C . GLY A 1 93 ? -21.534 -4.227 40.996 1.00 53.28 93 GLY A C 1
ATOM 658 O O . GLY A 1 93 ? -22.563 -4.875 40.835 1.00 53.28 93 GLY A O 1
ATOM 659 N N . GLY A 1 94 ? -21.221 -3.200 40.205 1.00 50.34 94 GLY A N 1
ATOM 660 C CA . GLY A 1 94 ? -21.874 -2.863 38.946 1.00 50.34 94 GLY A CA 1
ATOM 661 C C . GLY A 1 94 ? -21.143 -3.564 37.809 1.00 50.34 94 GLY A C 1
ATOM 662 O O . GLY A 1 94 ? -19.915 -3.544 37.776 1.00 50.34 94 GLY A O 1
ATOM 663 N N . GLY A 1 95 ? -21.897 -4.220 36.929 1.00 53.50 95 GLY A N 1
ATOM 664 C CA . GLY A 1 95 ? -21.388 -5.052 35.839 1.00 53.50 95 GLY A CA 1
ATOM 665 C C . GLY A 1 95 ? -20.235 -4.451 35.034 1.00 53.50 95 GLY A C 1
ATOM 666 O O . GLY A 1 95 ? -20.118 -3.233 34.902 1.00 53.50 95 GLY A O 1
ATOM 667 N N . SER A 1 96 ? -19.400 -5.334 34.478 1.00 53.06 96 SER A N 1
ATOM 668 C CA . SER A 1 96 ? -18.287 -4.978 33.589 1.00 53.06 96 SER A CA 1
ATOM 669 C C . SER A 1 96 ? -18.774 -4.060 32.467 1.00 53.06 96 SER A C 1
ATOM 671 O O . SER A 1 96 ? -19.688 -4.444 31.736 1.00 53.06 96 SER A O 1
ATOM 673 N N . GLN A 1 97 ? -18.208 -2.856 32.346 1.00 54.78 97 GLN A N 1
ATOM 674 C CA . GLN A 1 97 ? -18.468 -1.985 31.199 1.00 54.78 97 GLN A CA 1
ATOM 675 C C . GLN A 1 97 ? -17.499 -2.380 30.086 1.00 54.78 97 GLN A C 1
ATOM 677 O O . GLN A 1 97 ? -16.285 -2.350 30.288 1.00 54.78 97 GLN A O 1
ATOM 682 N N . THR A 1 98 ? -18.036 -2.764 28.930 1.00 57.69 98 THR A N 1
ATOM 683 C CA . THR A 1 98 ? -17.232 -3.047 27.736 1.00 57.69 98 THR A CA 1
ATOM 684 C C . THR A 1 98 ? -17.135 -1.764 26.914 1.00 57.69 98 THR A C 1
ATOM 686 O O . THR A 1 98 ? -18.149 -1.286 26.401 1.00 57.69 98 THR A O 1
ATOM 689 N N . THR A 1 99 ? -15.940 -1.199 26.781 1.00 68.50 99 THR A N 1
ATOM 690 C CA . THR A 1 99 ? -15.681 -0.086 25.858 1.00 68.50 99 THR A CA 1
ATOM 691 C C . THR A 1 99 ? -15.254 -0.669 24.518 1.00 68.50 99 THR A C 1
ATOM 693 O O . THR A 1 99 ? -14.245 -1.369 24.452 1.00 68.50 99 THR A O 1
ATOM 696 N N . ARG A 1 100 ? -16.008 -0.388 23.452 1.00 72.31 100 ARG A N 1
ATOM 697 C CA . ARG A 1 100 ? -15.676 -0.834 22.092 1.00 72.31 100 ARG A CA 1
ATOM 698 C C . ARG A 1 100 ? -14.925 0.263 21.346 1.00 72.31 100 ARG A C 1
ATOM 700 O O . ARG A 1 100 ? -15.490 1.321 21.067 1.00 72.31 100 ARG A O 1
ATOM 707 N N . THR A 1 101 ? -13.666 0.000 21.022 1.00 77.25 101 THR A N 1
ATOM 708 C CA . THR A 1 101 ? -12.791 0.869 20.224 1.00 77.25 101 THR A CA 1
ATOM 709 C C . THR A 1 101 ? -12.727 0.351 18.791 1.00 77.25 101 THR A C 1
ATOM 711 O O . THR A 1 101 ? -12.725 -0.855 18.577 1.00 77.25 101 THR A O 1
ATOM 714 N N . PHE A 1 102 ? -12.671 1.243 17.803 1.00 81.75 102 PHE A N 1
ATOM 715 C CA . PHE A 1 102 ? -12.586 0.873 16.389 1.00 81.75 102 PHE A CA 1
ATOM 716 C C . PHE A 1 102 ? -11.212 1.243 15.828 1.00 81.75 102 PHE A C 1
ATOM 718 O O . PHE A 1 102 ? -10.779 2.392 15.938 1.00 81.75 102 PHE A O 1
ATOM 725 N N . GLU A 1 103 ? -10.537 0.269 15.227 1.00 86.00 103 GLU A N 1
ATOM 726 C CA . GLU A 1 103 ? -9.266 0.436 14.526 1.00 86.00 103 GLU A CA 1
ATOM 727 C C . GLU A 1 103 ? -9.482 0.278 13.019 1.00 86.00 103 GLU A C 1
ATOM 729 O O . GLU A 1 103 ? -10.259 -0.570 12.583 1.00 86.00 103 GLU A O 1
ATOM 734 N N . TYR A 1 104 ? -8.786 1.088 12.219 1.00 90.06 104 TYR A N 1
ATOM 735 C CA . TYR A 1 104 ? -8.945 1.106 10.765 1.00 90.06 104 TYR A CA 1
ATOM 736 C C . TYR A 1 104 ? -7.660 0.667 10.076 1.00 90.06 104 TYR A C 1
ATOM 738 O O . TYR A 1 104 ? -6.567 1.162 10.373 1.00 90.06 104 TYR A O 1
ATOM 746 N N . PHE A 1 105 ? -7.823 -0.227 9.112 1.00 89.19 105 PHE A N 1
ATOM 747 C CA . PHE A 1 105 ? -6.768 -0.775 8.279 1.00 89.19 105 PHE A CA 1
ATOM 748 C C . PHE A 1 105 ? -7.128 -0.584 6.805 1.00 89.19 105 PHE A C 1
ATOM 750 O O . PHE A 1 105 ? -8.304 -0.568 6.440 1.00 89.19 105 PHE A O 1
ATOM 757 N N . ALA A 1 106 ? -6.124 -0.443 5.945 1.00 90.44 106 ALA A N 1
ATOM 758 C CA . ALA A 1 106 ? -6.334 -0.350 4.503 1.00 90.44 106 ALA A CA 1
ATOM 759 C C . ALA A 1 106 ? -5.375 -1.257 3.739 1.00 90.44 106 ALA A C 1
ATOM 761 O O . ALA A 1 106 ? -4.168 -1.231 3.978 1.00 90.44 106 ALA A O 1
ATOM 762 N N . THR A 1 107 ? -5.911 -1.997 2.774 1.00 91.31 107 THR A N 1
ATOM 763 C CA . THR A 1 107 ? -5.125 -2.715 1.771 1.00 91.31 107 THR A CA 1
ATOM 764 C C . THR A 1 107 ? -5.274 -1.982 0.448 1.00 91.31 107 THR A C 1
ATOM 766 O O . THR A 1 107 ? -6.379 -1.899 -0.084 1.00 91.31 107 THR A O 1
ATOM 769 N N . PHE A 1 108 ? -4.192 -1.410 -0.072 1.00 91.75 108 PHE A N 1
ATOM 770 C CA . PHE A 1 108 ? -4.254 -0.549 -1.253 1.00 91.75 108 PHE A CA 1
ATOM 771 C C . PHE A 1 108 ? -2.988 -0.649 -2.100 1.00 91.75 108 PHE A C 1
ATOM 773 O O . PHE A 1 108 ? -1.909 -0.958 -1.592 1.00 91.75 108 PHE A O 1
ATOM 780 N N . ALA A 1 109 ? -3.121 -0.365 -3.394 1.00 91.50 109 ALA A N 1
ATOM 781 C CA . ALA A 1 109 ? -2.018 -0.368 -4.345 1.00 91.50 109 ALA A CA 1
ATOM 782 C C . ALA A 1 109 ? -1.778 1.018 -4.939 1.00 91.50 109 ALA A C 1
ATOM 784 O O . ALA A 1 109 ? -2.714 1.731 -5.314 1.00 91.50 109 ALA A O 1
ATOM 785 N N . VAL A 1 110 ? -0.500 1.367 -5.046 1.00 91.88 110 VAL A N 1
ATOM 786 C CA . VAL A 1 110 ? -0.010 2.662 -5.511 1.00 91.88 110 VAL A CA 1
ATOM 787 C C . VAL A 1 110 ? 0.872 2.470 -6.737 1.00 91.88 110 VAL A C 1
ATOM 789 O O . VAL A 1 110 ? 1.868 1.753 -6.668 1.00 91.88 110 VAL A O 1
ATOM 792 N N . ALA A 1 111 ? 0.536 3.132 -7.842 1.00 91.75 111 ALA A N 1
ATOM 793 C CA . ALA A 1 111 ? 1.347 3.142 -9.055 1.00 91.75 111 ALA A CA 1
ATOM 794 C C . ALA A 1 111 ? 2.470 4.172 -8.916 1.00 91.75 111 ALA A C 1
ATOM 796 O O . ALA A 1 111 ? 2.212 5.332 -8.581 1.00 91.75 111 ALA A O 1
ATOM 797 N N . VAL A 1 112 ? 3.707 3.744 -9.169 1.00 90.81 112 VAL A N 1
ATOM 798 C CA . VAL A 1 112 ? 4.907 4.551 -8.919 1.00 90.81 112 VAL A CA 1
ATOM 799 C C . VAL A 1 112 ? 5.648 4.884 -10.207 1.00 90.81 112 VAL A C 1
ATOM 801 O O . VAL A 1 112 ? 6.158 5.992 -10.318 1.00 90.81 112 VAL A O 1
ATOM 804 N N . ASN A 1 113 ? 5.713 3.968 -11.173 1.00 91.50 113 ASN A N 1
ATOM 805 C CA . ASN A 1 113 ? 6.399 4.211 -12.441 1.00 91.50 113 ASN A CA 1
ATOM 806 C C . ASN A 1 113 ? 5.767 3.406 -13.582 1.00 91.50 113 ASN A C 1
ATOM 808 O O . ASN A 1 113 ? 5.458 2.234 -13.397 1.00 91.50 113 ASN A O 1
ATOM 812 N N . ASP A 1 114 ? 5.644 4.001 -14.764 1.00 90.19 114 ASP A N 1
ATOM 813 C CA . ASP A 1 114 ? 5.189 3.334 -15.996 1.00 90.19 114 ASP A CA 1
ATOM 814 C C . ASP A 1 114 ? 6.349 2.641 -16.742 1.00 90.19 114 ASP A C 1
ATOM 816 O O . ASP A 1 114 ? 6.516 2.773 -17.952 1.00 90.19 114 ASP A O 1
ATOM 820 N N . ALA A 1 115 ? 7.248 2.003 -15.991 1.00 88.00 115 ALA A N 1
ATOM 821 C CA . ALA A 1 115 ? 8.324 1.169 -16.520 1.00 88.00 115 ALA A CA 1
ATOM 822 C C . ALA A 1 115 ? 8.883 0.258 -15.424 1.00 88.00 115 ALA A C 1
ATOM 824 O O . ALA A 1 115 ? 8.660 0.499 -14.231 1.00 88.00 115 ALA A O 1
ATOM 825 N N . GLU A 1 116 ? 9.694 -0.724 -15.829 1.00 87.81 116 GLU A N 1
ATOM 826 C CA . GLU A 1 116 ? 10.471 -1.543 -14.901 1.00 87.81 116 GLU A CA 1
ATOM 827 C C . GLU A 1 116 ? 11.429 -0.686 -14.058 1.00 87.81 116 GLU A C 1
ATOM 829 O O . GLU A 1 116 ? 12.102 0.223 -14.555 1.00 87.81 116 GLU A O 1
ATOM 834 N N . ILE A 1 117 ? 11.510 -1.005 -12.769 1.00 83.31 117 ILE A N 1
ATOM 835 C CA . ILE A 1 117 ? 12.402 -0.357 -11.809 1.00 83.31 117 ILE A CA 1
ATOM 836 C C . ILE A 1 117 ? 13.430 -1.359 -11.276 1.00 83.31 117 ILE A C 1
ATOM 838 O O . ILE A 1 117 ? 13.157 -2.550 -11.147 1.00 83.31 117 ILE A O 1
ATOM 842 N N . ALA A 1 118 ? 14.618 -0.868 -10.928 1.00 81.75 118 ALA A N 1
ATOM 843 C CA . ALA A 1 118 ? 15.655 -1.675 -10.289 1.00 81.75 118 ALA A CA 1
ATOM 844 C C . ALA A 1 118 ? 15.293 -2.000 -8.842 1.00 81.75 118 ALA A C 1
ATOM 846 O O . ALA A 1 118 ? 15.337 -3.152 -8.420 1.00 81.75 118 ALA A O 1
ATOM 847 N N . ASP A 1 119 ? 14.973 -0.952 -8.082 1.00 79.06 119 ASP A N 1
ATOM 848 C CA . ASP A 1 119 ? 14.585 -1.046 -6.683 1.00 79.06 119 ASP A CA 1
ATOM 849 C C . ASP A 1 119 ? 13.827 0.216 -6.248 1.00 79.06 119 ASP A C 1
ATOM 851 O O . ASP A 1 119 ? 13.990 1.305 -6.814 1.00 79.06 119 ASP A O 1
ATOM 855 N N . ALA A 1 120 ? 13.023 0.061 -5.200 1.00 83.12 120 ALA A N 1
ATOM 856 C CA . ALA A 1 120 ? 12.458 1.161 -4.434 1.00 83.12 120 ALA A CA 1
ATOM 857 C C . ALA A 1 120 ? 13.406 1.462 -3.262 1.00 83.12 120 ALA A C 1
ATOM 859 O O . ALA A 1 120 ? 13.362 0.808 -2.217 1.00 83.12 120 ALA A O 1
ATOM 860 N N . LEU A 1 121 ? 14.282 2.450 -3.455 1.00 83.00 121 LEU A N 1
ATOM 861 C CA . LEU A 1 121 ? 15.350 2.800 -2.517 1.00 83.00 121 LEU A CA 1
ATOM 862 C C . LEU A 1 121 ? 14.818 3.316 -1.190 1.00 83.00 121 LEU A C 1
ATOM 864 O O . LEU A 1 121 ? 15.385 3.021 -0.142 1.00 83.00 121 LEU A O 1
ATOM 868 N N . ARG A 1 122 ? 13.762 4.128 -1.228 1.00 86.88 122 ARG A N 1
ATOM 869 C CA . ARG A 1 122 ? 13.130 4.658 -0.024 1.00 86.88 122 ARG A CA 1
ATOM 870 C C . ARG A 1 122 ? 11.637 4.755 -0.220 1.00 86.88 122 ARG A C 1
ATOM 872 O O . ARG A 1 122 ? 11.181 5.211 -1.263 1.00 86.88 122 ARG A O 1
ATOM 879 N N . VAL A 1 123 ? 10.881 4.354 0.791 1.00 88.75 123 VAL A N 1
ATOM 880 C CA . VAL A 1 123 ? 9.420 4.438 0.776 1.00 88.75 123 VAL A CA 1
ATOM 881 C C . VAL A 1 123 ? 8.972 5.182 2.019 1.00 88.75 123 VAL A C 1
ATOM 883 O O . VAL A 1 123 ? 9.334 4.812 3.137 1.00 88.75 123 VAL A O 1
ATOM 886 N N . TRP A 1 124 ? 8.187 6.230 1.808 1.00 90.88 124 TRP A N 1
ATOM 887 C CA . TRP A 1 124 ? 7.563 7.020 2.856 1.00 90.88 124 TRP A CA 1
ATOM 888 C C . TRP A 1 124 ? 6.049 6.896 2.774 1.00 90.88 124 TRP A C 1
ATOM 890 O O . TRP A 1 124 ? 5.481 6.872 1.678 1.00 90.88 124 TRP A O 1
ATOM 900 N N . VAL A 1 125 ? 5.412 6.889 3.940 1.00 89.56 125 VAL A N 1
ATOM 901 C CA . VAL A 1 125 ? 3.958 6.963 4.082 1.00 89.56 125 VAL A CA 1
ATOM 902 C C . VAL A 1 125 ? 3.642 8.154 4.977 1.00 89.56 125 VAL A C 1
ATOM 904 O O . VAL A 1 125 ? 4.009 8.186 6.155 1.00 89.56 125 VAL A O 1
ATOM 907 N N . GLY A 1 126 ? 3.002 9.168 4.399 1.00 88.31 126 GLY A N 1
ATOM 908 C CA . GLY A 1 126 ? 2.878 10.482 5.015 1.00 88.31 126 GLY A CA 1
ATOM 909 C C . GLY A 1 126 ? 4.268 11.051 5.357 1.00 88.31 126 GLY A C 1
ATOM 910 O O . GLY A 1 126 ? 5.129 11.126 4.476 1.00 88.31 126 GLY A O 1
ATOM 911 N N . PRO A 1 127 ? 4.517 11.457 6.614 1.00 86.94 127 PRO A N 1
ATOM 912 C CA . PRO A 1 127 ? 5.827 11.950 7.043 1.00 86.94 127 PRO A CA 1
ATOM 913 C C . PRO A 1 127 ? 6.845 10.839 7.361 1.00 86.94 127 PRO A C 1
ATOM 915 O O . PRO A 1 127 ? 8.041 11.122 7.434 1.00 86.94 127 PRO A O 1
ATOM 918 N N . ASP A 1 128 ? 6.401 9.595 7.550 1.00 86.69 128 ASP A N 1
ATOM 919 C CA . ASP A 1 128 ? 7.230 8.527 8.110 1.00 86.69 128 ASP A CA 1
ATOM 920 C C . ASP A 1 128 ? 8.008 7.778 7.021 1.00 86.69 128 ASP A C 1
ATOM 922 O O . ASP A 1 128 ? 7.455 7.411 5.983 1.00 86.69 128 ASP A O 1
ATOM 926 N N . LEU A 1 129 ? 9.296 7.513 7.267 1.00 86.12 129 LEU A N 1
ATOM 927 C CA . LEU A 1 129 ? 10.122 6.635 6.432 1.00 86.12 129 LEU A CA 1
ATOM 928 C C . LEU A 1 129 ? 9.891 5.179 6.853 1.00 86.12 129 LEU A C 1
ATOM 930 O O . LEU A 1 129 ? 10.224 4.801 7.973 1.00 86.12 129 LEU A O 1
ATOM 934 N N . ILE A 1 130 ? 9.345 4.368 5.949 1.00 83.56 130 ILE A N 1
ATOM 935 C CA . ILE A 1 130 ? 8.983 2.968 6.217 1.00 83.56 130 ILE A CA 1
ATOM 936 C C . ILE A 1 130 ? 10.101 2.010 5.814 1.00 83.56 130 ILE A C 1
ATOM 938 O O . ILE A 1 130 ? 10.362 1.022 6.495 1.00 83.56 130 ILE A O 1
ATOM 942 N N . SER A 1 131 ? 10.762 2.294 4.696 1.00 81.81 131 SER A N 1
ATOM 943 C CA . SER A 1 131 ? 11.775 1.411 4.127 1.00 81.81 131 SER A CA 1
ATOM 944 C C . SER A 1 131 ? 12.931 2.223 3.576 1.00 81.81 131 SER A C 1
ATOM 946 O O . SER A 1 131 ? 12.713 3.179 2.832 1.00 81.81 131 SER A O 1
ATOM 948 N N . ASN A 1 132 ? 14.148 1.817 3.925 1.00 82.19 132 ASN A N 1
ATOM 949 C CA . ASN A 1 132 ? 15.404 2.301 3.364 1.00 82.19 132 ASN A CA 1
ATOM 950 C C . ASN A 1 132 ? 16.415 1.138 3.329 1.00 82.19 132 ASN A C 1
ATOM 952 O O . ASN A 1 132 ? 17.261 1.033 4.224 1.00 82.19 132 ASN A O 1
ATOM 956 N N . PRO A 1 133 ? 16.339 0.257 2.314 1.00 67.38 133 PRO A N 1
ATOM 957 C CA . PRO A 1 133 ? 17.254 -0.874 2.136 1.00 67.38 133 PRO A CA 1
ATOM 958 C C . PRO A 1 133 ? 18.741 -0.512 2.060 1.00 67.38 133 PRO A C 1
ATOM 960 O O . PRO A 1 133 ? 19.575 -1.381 2.284 1.00 67.38 133 PRO A O 1
ATOM 963 N N . ALA A 1 134 ? 19.089 0.740 1.750 1.00 69.38 134 ALA A N 1
ATOM 964 C CA . ALA A 1 134 ? 20.476 1.196 1.658 1.00 69.38 134 ALA A CA 1
ATOM 965 C C . ALA A 1 134 ? 21.004 1.830 2.960 1.00 69.38 134 ALA A C 1
ATOM 967 O O . ALA A 1 134 ? 22.114 2.364 2.973 1.00 69.38 134 ALA A O 1
ATOM 968 N N . SER A 1 135 ? 20.220 1.833 4.046 1.00 70.81 135 SER A N 1
ATOM 969 C CA . SER A 1 135 ? 20.692 2.334 5.340 1.00 70.81 135 SER A CA 1
ATOM 970 C C . SER A 1 135 ? 21.834 1.466 5.875 1.00 70.81 135 SER A C 1
ATOM 972 O O . SER A 1 135 ? 21.824 0.249 5.742 1.00 70.81 135 SER A O 1
ATOM 974 N N . THR A 1 136 ? 22.819 2.095 6.509 1.00 71.19 136 THR A N 1
ATOM 975 C CA . THR A 1 136 ? 23.890 1.403 7.241 1.00 71.19 136 THR A CA 1
ATOM 976 C C . THR A 1 136 ? 23.512 1.107 8.692 1.00 71.19 136 THR A C 1
ATOM 978 O O . THR A 1 136 ? 24.285 0.476 9.411 1.00 71.19 136 THR A O 1
ATOM 981 N N . ASP A 1 137 ? 22.341 1.568 9.132 1.00 74.19 137 ASP A N 1
ATOM 982 C CA . ASP A 1 137 ? 21.871 1.435 10.502 1.00 74.19 137 ASP A CA 1
ATOM 983 C C . ASP A 1 137 ? 21.090 0.129 10.641 1.00 74.19 137 ASP A C 1
ATOM 985 O O . ASP A 1 137 ? 20.074 -0.088 9.973 1.00 74.19 137 ASP A O 1
ATOM 989 N N . THR A 1 138 ? 21.545 -0.743 11.538 1.00 68.69 138 THR A N 1
ATOM 990 C CA . THR A 1 138 ? 20.933 -2.059 11.762 1.00 68.69 138 THR A CA 1
ATOM 991 C C . THR A 1 138 ? 19.439 -1.957 12.091 1.00 68.69 138 THR A C 1
ATOM 993 O O . THR A 1 138 ? 18.655 -2.778 11.629 1.00 68.69 138 THR A O 1
ATOM 996 N N . GLU A 1 139 ? 19.015 -0.929 12.831 1.00 69.25 139 GLU A N 1
ATOM 997 C CA . GLU A 1 139 ? 17.605 -0.711 13.190 1.00 69.25 139 GLU A CA 1
ATOM 998 C C . GLU A 1 139 ? 16.729 -0.409 11.965 1.00 69.25 139 GLU A C 1
ATOM 1000 O O . GLU A 1 139 ? 15.658 -0.994 11.799 1.00 69.25 139 GLU A O 1
ATOM 1005 N N . THR A 1 140 ? 17.210 0.447 11.063 1.00 62.97 140 THR A N 1
ATOM 1006 C CA . THR A 1 140 ? 16.501 0.829 9.835 1.00 62.97 140 THR A CA 1
ATOM 1007 C C . THR A 1 140 ? 16.420 -0.335 8.849 1.00 62.97 140 THR A C 1
ATOM 1009 O O . THR A 1 140 ? 15.406 -0.504 8.165 1.00 62.97 140 THR A O 1
ATOM 1012 N N . LEU A 1 141 ? 17.462 -1.169 8.787 1.00 64.94 141 LEU A N 1
ATOM 1013 C CA . LEU A 1 141 ? 17.465 -2.382 7.967 1.00 64.94 141 LEU A CA 1
ATOM 1014 C C . LEU A 1 141 ? 16.518 -3.456 8.516 1.00 64.94 141 LEU A C 1
ATOM 1016 O O . LEU A 1 141 ? 15.798 -4.079 7.735 1.00 64.94 141 LEU A O 1
ATOM 1020 N N . ILE A 1 142 ? 16.464 -3.638 9.840 1.00 61.94 142 ILE A N 1
ATOM 1021 C CA . ILE A 1 142 ? 15.508 -4.556 10.479 1.00 61.94 142 ILE A CA 1
ATOM 1022 C C . ILE A 1 142 ? 14.072 -4.077 10.234 1.00 61.94 142 ILE A C 1
ATOM 1024 O O . ILE A 1 142 ? 13.241 -4.879 9.816 1.00 61.94 142 ILE A O 1
ATOM 1028 N N . ALA A 1 143 ? 13.786 -2.781 10.401 1.00 61.31 143 ALA A N 1
ATOM 1029 C CA . ALA A 1 143 ? 12.468 -2.218 10.102 1.00 61.31 143 ALA A CA 1
ATOM 1030 C C . ALA A 1 143 ? 12.095 -2.404 8.620 1.00 61.31 143 ALA A C 1
ATOM 1032 O O . ALA A 1 143 ? 11.005 -2.872 8.299 1.00 61.31 143 ALA A O 1
ATOM 1033 N N . THR A 1 144 ? 13.034 -2.135 7.708 1.00 63.72 144 THR A N 1
ATOM 1034 C CA . THR A 1 144 ? 12.836 -2.346 6.266 1.00 63.72 144 THR A CA 1
ATOM 1035 C C . THR A 1 144 ? 12.475 -3.799 5.945 1.00 63.72 144 THR A C 1
ATOM 1037 O O . THR A 1 144 ? 11.562 -4.036 5.157 1.00 63.72 144 THR A O 1
ATOM 1040 N N . ALA A 1 145 ? 13.150 -4.772 6.560 1.00 60.91 145 ALA A N 1
ATOM 1041 C CA . ALA A 1 145 ? 12.875 -6.195 6.356 1.00 60.91 145 ALA A CA 1
ATOM 1042 C C . ALA A 1 145 ? 11.553 -6.657 6.998 1.00 60.91 145 ALA A C 1
ATOM 1044 O O . ALA A 1 145 ? 10.920 -7.579 6.502 1.00 60.91 145 ALA A O 1
ATOM 1045 N N . GLN A 1 146 ? 11.108 -6.010 8.078 1.00 59.50 146 GLN A N 1
ATOM 1046 C CA . GLN A 1 146 ? 9.816 -6.305 8.707 1.00 59.50 146 GLN A CA 1
ATOM 1047 C C . GLN A 1 146 ? 8.628 -5.810 7.879 1.00 59.50 146 GLN A C 1
ATOM 1049 O O . GLN A 1 146 ? 7.566 -6.426 7.911 1.00 59.50 146 GLN A O 1
ATOM 1054 N N . PHE A 1 147 ? 8.797 -4.705 7.148 1.00 55.53 147 PHE A N 1
ATOM 1055 C CA . PHE A 1 147 ? 7.725 -4.110 6.355 1.00 55.53 147 PHE A CA 1
ATOM 1056 C C . PHE A 1 147 ? 7.750 -4.538 4.885 1.00 55.53 147 PHE A C 1
ATOM 1058 O O . PHE A 1 147 ? 6.681 -4.624 4.293 1.00 55.53 147 PHE A O 1
ATOM 1065 N N . ARG A 1 148 ? 8.916 -4.822 4.286 1.00 65.56 148 ARG A N 1
ATOM 1066 C CA . ARG A 1 148 ? 9.028 -5.234 2.876 1.00 65.56 148 ARG A CA 1
ATOM 1067 C C . ARG A 1 148 ? 8.885 -6.750 2.730 1.00 65.56 148 ARG A C 1
ATOM 1069 O O . ARG A 1 148 ? 9.837 -7.504 2.930 1.00 65.56 148 ARG A O 1
ATOM 1076 N N . ASP A 1 149 ? 7.704 -7.179 2.310 1.00 56.16 149 ASP A N 1
ATOM 1077 C CA . ASP A 1 149 ? 7.381 -8.573 2.027 1.00 56.16 149 ASP A CA 1
ATOM 1078 C C . ASP A 1 149 ? 8.287 -9.132 0.911 1.00 56.16 149 ASP A C 1
ATOM 1080 O O . ASP A 1 149 ? 8.367 -8.576 -0.188 1.00 56.16 149 ASP A O 1
ATOM 1084 N N . GLY A 1 150 ? 9.015 -10.208 1.227 1.00 51.12 150 GLY A N 1
ATOM 1085 C CA . GLY A 1 150 ? 10.048 -10.806 0.372 1.00 51.12 150 GLY A CA 1
ATOM 1086 C C . GLY A 1 150 ? 11.499 -10.628 0.845 1.00 51.12 150 GLY A C 1
ATOM 1087 O O . GLY A 1 150 ? 12.387 -11.241 0.249 1.00 51.12 150 GLY A O 1
ATOM 1088 N N . ILE A 1 151 ? 11.771 -9.869 1.920 1.00 45.47 151 ILE A N 1
ATOM 1089 C CA . ILE A 1 151 ? 13.100 -9.817 2.564 1.00 45.47 151 ILE A CA 1
ATOM 1090 C C . ILE A 1 151 ? 13.027 -10.305 4.009 1.00 45.47 151 ILE A C 1
ATOM 1092 O O . ILE A 1 151 ? 12.431 -9.664 4.861 1.00 45.47 151 ILE A O 1
ATOM 1096 N N . VAL A 1 152 ? 13.698 -11.424 4.295 1.00 38.94 152 VAL A N 1
ATOM 1097 C CA . VAL A 1 152 ? 13.830 -12.005 5.640 1.00 38.94 152 VAL A CA 1
ATOM 1098 C C . VAL A 1 152 ? 15.255 -11.778 6.151 1.00 38.94 152 VAL A C 1
ATOM 1100 O O . VAL A 1 152 ? 16.206 -12.222 5.510 1.00 38.94 152 VAL A O 1
ATOM 1103 N N . TYR A 1 153 ? 15.423 -11.181 7.337 1.00 38.16 153 TYR A N 1
ATOM 1104 C CA . TYR A 1 153 ? 16.640 -11.355 8.143 1.00 38.16 153 TYR A CA 1
ATOM 1105 C C . TYR A 1 153 ? 16.285 -12.016 9.475 1.00 38.16 153 TYR A C 1
ATOM 1107 O O . TYR A 1 153 ? 15.588 -11.437 10.302 1.00 38.16 153 TYR A O 1
ATOM 1115 N N . GLY A 1 154 ? 16.794 -13.236 9.666 1.00 39.97 154 GLY A N 1
ATOM 1116 C CA . GLY A 1 154 ? 16.600 -14.039 10.875 1.00 39.97 154 GLY A CA 1
ATOM 1117 C C . GLY A 1 154 ? 16.011 -15.418 10.585 1.00 39.97 154 GLY A C 1
ATOM 1118 O O . GLY A 1 154 ? 14.874 -15.689 10.942 1.00 39.97 154 GLY A O 1
ATOM 1119 N N . GLY A 1 155 ? 16.799 -16.302 9.964 1.00 34.50 155 GLY A N 1
ATOM 1120 C CA . GLY A 1 155 ? 16.437 -17.713 9.790 1.00 34.50 155 GLY A CA 1
ATOM 1121 C C . GLY A 1 155 ? 16.082 -18.093 8.352 1.00 34.50 155 GLY A C 1
ATOM 1122 O O . GLY A 1 155 ? 15.125 -17.613 7.767 1.00 34.50 155 GLY A O 1
ATOM 1123 N N . ASN A 1 156 ? 16.920 -18.970 7.810 1.00 35.34 156 ASN A N 1
ATOM 1124 C CA . ASN A 1 156 ? 16.889 -19.678 6.532 1.00 35.34 156 ASN A CA 1
ATOM 1125 C C . ASN A 1 156 ? 15.515 -19.835 5.828 1.00 35.34 156 ASN A C 1
ATOM 1127 O O . ASN A 1 156 ? 14.823 -20.823 6.060 1.00 35.34 156 ASN A O 1
ATOM 1131 N N . ALA A 1 157 ? 15.172 -18.898 4.938 1.00 37.50 157 ALA A N 1
ATOM 1132 C CA . ALA A 1 157 ? 14.622 -19.104 3.589 1.00 37.50 157 ALA A CA 1
ATOM 1133 C C . ALA A 1 157 ? 13.919 -17.822 3.114 1.00 37.50 157 ALA A C 1
ATOM 1135 O O . ALA A 1 157 ? 13.032 -17.304 3.791 1.00 37.50 157 ALA A O 1
ATOM 1136 N N . THR A 1 158 ? 14.236 -17.366 1.899 1.00 41.56 158 THR A N 1
ATOM 1137 C CA . THR A 1 158 ? 13.268 -16.637 1.072 1.00 41.56 158 THR A CA 1
ATOM 1138 C C . THR A 1 158 ? 12.137 -17.615 0.779 1.00 41.56 158 THR A C 1
ATOM 1140 O O . THR A 1 158 ? 12.149 -18.310 -0.233 1.00 41.56 158 THR A O 1
ATOM 1143 N N . VAL A 1 159 ? 11.199 -17.762 1.708 1.00 41.41 159 VAL A N 1
ATOM 1144 C CA . VAL A 1 159 ? 9.912 -18.362 1.382 1.00 41.41 159 VAL A CA 1
ATOM 1145 C C . VAL A 1 159 ? 9.173 -17.257 0.640 1.00 41.41 159 VAL A C 1
ATOM 1147 O O . VAL A 1 159 ? 8.961 -16.201 1.239 1.00 41.41 159 VAL A O 1
ATOM 1150 N N . PRO A 1 160 ? 8.815 -17.420 -0.647 1.00 47.31 160 PRO A N 1
ATOM 1151 C CA . PRO A 1 160 ? 7.840 -16.535 -1.261 1.00 47.31 160 PRO A CA 1
ATOM 1152 C C . PRO A 1 160 ? 6.613 -16.599 -0.363 1.00 47.31 160 PRO A C 1
ATOM 1154 O O . PRO A 1 160 ? 5.983 -17.654 -0.260 1.00 47.31 160 PRO A O 1
ATOM 1157 N N . GLN A 1 161 ? 6.337 -15.532 0.381 1.00 49.94 161 GLN A N 1
ATOM 1158 C CA . GLN A 1 161 ? 5.217 -15.560 1.296 1.00 49.94 161 GLN A CA 1
ATOM 1159 C C . GLN A 1 161 ? 3.959 -15.586 0.430 1.00 49.94 161 GLN A C 1
ATOM 1161 O O . GLN A 1 161 ? 3.592 -14.603 -0.213 1.00 49.94 161 GLN A O 1
ATOM 1166 N N . THR A 1 162 ? 3.330 -16.756 0.338 1.00 53.12 162 THR A N 1
ATOM 1167 C CA . THR A 1 162 ? 2.117 -16.950 -0.468 1.00 53.12 162 THR A CA 1
ATOM 1168 C C . THR A 1 162 ? 0.952 -16.132 0.082 1.00 53.12 162 THR A C 1
ATOM 1170 O O . THR A 1 162 ? 0.023 -15.820 -0.654 1.00 53.12 162 THR A O 1
ATOM 1173 N N . THR A 1 163 ? 1.032 -15.747 1.360 1.00 63.94 163 THR A N 1
ATOM 1174 C CA . THR A 1 163 ? 0.041 -14.931 2.059 1.00 63.94 163 THR A CA 1
ATOM 1175 C C . THR A 1 163 ? 0.701 -13.661 2.595 1.00 63.94 163 THR A C 1
ATOM 1177 O O . THR A 1 163 ? 1.534 -13.755 3.496 1.00 63.94 163 THR A O 1
ATOM 1180 N N . PRO A 1 164 ? 0.349 -12.475 2.088 1.00 70.12 164 PRO A N 1
ATOM 1181 C CA . PRO A 1 164 ? 0.838 -11.215 2.639 1.00 70.12 164 PRO A CA 1
ATOM 1182 C C . PRO A 1 164 ? 0.494 -11.053 4.128 1.00 70.12 164 PRO A C 1
ATOM 1184 O O . PRO A 1 164 ? -0.578 -11.470 4.568 1.00 70.12 164 PRO A O 1
ATOM 1187 N N . GLN A 1 165 ? 1.405 -10.472 4.914 1.00 74.00 165 GLN A N 1
ATOM 1188 C CA . GLN A 1 165 ? 1.206 -10.244 6.351 1.00 74.00 165 GLN A CA 1
ATOM 1189 C C . GLN A 1 165 ? 0.607 -8.853 6.623 1.00 74.00 165 GLN A C 1
ATOM 1191 O O . GLN A 1 165 ? 0.949 -7.899 5.919 1.00 74.00 165 GLN A O 1
ATOM 1196 N N . PRO A 1 166 ? -0.232 -8.692 7.662 1.00 78.94 166 PRO A N 1
ATOM 1197 C CA . PRO A 1 166 ? -0.743 -7.381 8.043 1.00 78.94 166 PRO A CA 1
ATOM 1198 C C . PRO A 1 166 ? 0.372 -6.393 8.393 1.00 78.94 166 PRO A C 1
ATOM 1200 O O . PRO A 1 166 ? 1.334 -6.750 9.072 1.00 78.94 166 PRO A O 1
ATOM 1203 N N . GLY A 1 167 ? 0.237 -5.148 7.943 1.00 78.69 167 GLY A N 1
ATOM 1204 C CA . GLY A 1 167 ? 1.227 -4.094 8.146 1.00 78.69 167 GLY A CA 1
ATOM 1205 C C . GLY A 1 167 ? 2.447 -4.183 7.230 1.00 78.69 167 GLY A C 1
ATOM 1206 O O . GLY A 1 167 ? 3.345 -3.363 7.376 1.00 78.69 167 GLY A O 1
ATOM 1207 N N . THR A 1 168 ? 2.499 -5.129 6.289 1.00 82.75 168 THR A N 1
ATOM 1208 C CA . THR A 1 168 ? 3.591 -5.230 5.307 1.00 82.75 168 THR A CA 1
ATOM 1209 C C . THR A 1 168 ? 3.224 -4.553 3.988 1.00 82.75 168 THR A C 1
ATOM 1211 O O . THR A 1 168 ? 2.062 -4.238 3.721 1.00 82.75 168 THR A O 1
ATOM 1214 N N . PHE A 1 169 ? 4.223 -4.323 3.145 1.00 85.25 169 PHE A N 1
ATOM 1215 C CA . PHE A 1 169 ? 4.072 -3.877 1.773 1.00 85.25 169 PHE A CA 1
ATOM 1216 C C . PHE A 1 169 ? 4.934 -4.728 0.839 1.00 85.25 169 PHE A C 1
ATOM 1218 O O . PHE A 1 169 ? 6.005 -5.204 1.214 1.00 85.25 169 PHE A O 1
ATOM 1225 N N . ARG A 1 170 ? 4.490 -4.888 -0.404 1.00 85.12 170 ARG A N 1
ATOM 1226 C CA . ARG A 1 170 ? 5.210 -5.599 -1.461 1.00 85.12 170 ARG A CA 1
ATOM 1227 C C . ARG A 1 170 ? 5.454 -4.665 -2.633 1.00 85.12 170 ARG A C 1
ATOM 1229 O O . ARG A 1 170 ? 4.552 -3.948 -3.062 1.00 85.12 170 ARG A O 1
ATOM 1236 N N . VAL A 1 171 ? 6.678 -4.693 -3.150 1.00 85.38 171 VAL A N 1
ATOM 1237 C CA . VAL A 1 171 ? 7.064 -3.936 -4.344 1.00 85.38 171 VAL A CA 1
ATOM 1238 C C . VAL A 1 171 ? 6.982 -4.853 -5.550 1.00 85.38 171 VAL A C 1
ATOM 1240 O O . VAL A 1 171 ? 7.585 -5.925 -5.578 1.00 85.38 171 VAL A O 1
ATOM 1243 N N . TYR A 1 172 ? 6.246 -4.398 -6.547 1.00 87.38 172 TYR A N 1
ATOM 1244 C CA . TYR A 1 172 ? 6.155 -4.995 -7.860 1.00 87.38 172 TYR A CA 1
ATOM 1245 C C . TYR A 1 172 ? 6.989 -4.140 -8.808 1.00 87.38 172 TYR A C 1
ATOM 1247 O O . TYR A 1 172 ? 6.691 -2.969 -9.035 1.00 87.38 172 TYR A O 1
ATOM 1255 N N . PHE A 1 173 ? 8.085 -4.712 -9.303 1.00 86.75 173 PHE A N 1
ATOM 1256 C CA . PHE A 1 173 ? 9.112 -3.983 -10.048 1.00 86.75 173 PHE A CA 1
ATOM 1257 C C . PHE A 1 173 ? 8.699 -3.637 -11.483 1.00 86.75 173 PHE A C 1
ATOM 1259 O O . PHE A 1 173 ? 9.425 -2.907 -12.144 1.00 86.75 173 PHE A O 1
ATOM 1266 N N . GLY A 1 174 ? 7.558 -4.135 -11.969 1.00 84.00 174 GLY A N 1
ATOM 1267 C CA . GLY A 1 174 ? 7.052 -3.846 -13.313 1.00 84.00 174 GLY A CA 1
ATOM 1268 C C . GLY A 1 174 ? 7.636 -4.737 -14.408 1.00 84.00 174 GLY A C 1
ATOM 1269 O O . GLY A 1 174 ? 7.595 -4.365 -15.575 1.00 84.00 174 GLY A O 1
ATOM 1270 N N . LYS A 1 175 ? 8.161 -5.915 -14.052 1.00 82.56 175 LYS A N 1
ATOM 1271 C CA . LYS A 1 175 ? 8.700 -6.888 -15.014 1.00 82.56 175 LYS A CA 1
ATOM 1272 C C . LYS A 1 175 ? 7.613 -7.494 -15.900 1.00 82.56 175 LYS A C 1
ATOM 1274 O O . LYS A 1 175 ? 6.465 -7.656 -15.480 1.00 82.56 175 LYS A O 1
ATOM 1279 N N . ASP A 1 176 ? 8.002 -7.928 -17.092 1.00 82.69 176 ASP A N 1
ATOM 1280 C CA . ASP A 1 176 ? 7.100 -8.598 -18.038 1.00 82.69 176 ASP A CA 1
ATOM 1281 C C . ASP A 1 176 ? 6.615 -9.975 -17.554 1.00 82.69 176 ASP A C 1
ATOM 1283 O O . ASP A 1 176 ? 5.537 -10.435 -17.937 1.00 82.69 176 ASP A O 1
ATOM 1287 N N . ASP A 1 177 ? 7.389 -10.645 -16.700 1.00 83.06 177 ASP A N 1
ATOM 1288 C CA . ASP A 1 177 ? 7.068 -11.951 -16.118 1.00 83.06 177 ASP A CA 1
ATOM 1289 C C . ASP A 1 177 ? 6.407 -11.854 -14.735 1.00 83.06 177 ASP A C 1
ATOM 1291 O O . ASP A 1 177 ? 6.157 -12.873 -14.087 1.00 83.06 177 ASP A O 1
ATOM 1295 N N . GLN A 1 178 ? 6.080 -10.640 -14.289 1.00 82.25 178 GLN A N 1
ATOM 1296 C CA . GLN A 1 178 ? 5.524 -10.406 -12.967 1.00 82.25 178 GLN A CA 1
ATOM 1297 C C . GLN A 1 178 ? 4.197 -11.155 -12.763 1.00 82.25 178 GLN A C 1
ATOM 1299 O O . GLN A 1 178 ? 3.317 -11.189 -13.638 1.00 82.25 178 GLN A O 1
ATOM 1304 N N . ALA A 1 179 ? 4.083 -11.776 -11.587 1.00 85.06 179 ALA A N 1
ATOM 1305 C CA . ALA A 1 179 ? 2.896 -12.493 -11.144 1.00 85.06 179 ALA A CA 1
ATOM 1306 C C . ALA A 1 179 ? 1.822 -11.530 -10.625 1.00 85.06 179 ALA A C 1
ATOM 1308 O O . ALA A 1 179 ? 2.120 -10.412 -10.203 1.00 85.06 179 ALA A O 1
ATOM 1309 N N . VAL A 1 180 ? 0.571 -11.989 -10.648 1.00 87.00 180 VAL A N 1
ATOM 1310 C CA . VAL A 1 180 ? -0.550 -11.249 -10.069 1.00 87.00 180 VAL A CA 1
ATOM 1311 C C . VAL A 1 180 ? -0.440 -11.210 -8.546 1.00 87.00 180 VAL A C 1
ATOM 1313 O O . VAL A 1 180 ? 0.084 -12.137 -7.924 1.00 87.00 180 VAL A O 1
ATOM 1316 N N . ASP A 1 181 ? -0.941 -10.134 -7.947 1.00 87.06 181 ASP A N 1
ATOM 1317 C CA . ASP A 1 181 ? -1.004 -10.024 -6.498 1.00 87.06 181 ASP A CA 1
ATOM 1318 C C . ASP A 1 181 ? -2.082 -10.957 -5.913 1.00 87.06 181 ASP A C 1
ATOM 1320 O O . ASP A 1 181 ? -3.241 -10.843 -6.315 1.00 87.06 181 ASP A O 1
ATOM 1324 N N . PRO A 1 182 ? -1.759 -11.845 -4.948 1.00 84.44 182 PRO A N 1
ATOM 1325 C CA . PRO A 1 182 ? -2.733 -12.790 -4.398 1.00 84.44 182 PRO A CA 1
ATOM 1326 C C . PRO A 1 182 ? -3.909 -12.127 -3.673 1.00 84.44 182 PRO A C 1
ATOM 1328 O O . PRO A 1 182 ? -5.010 -12.676 -3.652 1.00 84.44 182 PRO A O 1
ATOM 1331 N N . ARG A 1 183 ? -3.698 -10.961 -3.047 1.00 86.25 183 ARG A N 1
ATOM 1332 C CA . ARG A 1 183 ? -4.747 -10.260 -2.295 1.00 86.25 183 ARG A CA 1
ATOM 1333 C C . ARG A 1 183 ? -5.679 -9.514 -3.241 1.00 86.25 183 ARG A C 1
ATOM 1335 O O . ARG A 1 183 ? -6.890 -9.553 -3.057 1.00 86.25 183 ARG A O 1
ATOM 1342 N N . MET A 1 184 ? -5.115 -8.904 -4.275 1.00 86.81 184 MET A N 1
ATOM 1343 C CA . MET A 1 184 ? -5.878 -8.282 -5.353 1.00 86.81 184 MET A CA 1
ATOM 1344 C C . MET A 1 184 ? -6.638 -9.322 -6.194 1.00 86.81 184 MET A C 1
ATOM 1346 O O . MET A 1 184 ? -7.763 -9.068 -6.614 1.00 86.81 184 MET A O 1
ATOM 1350 N N . GLU A 1 185 ? -6.063 -10.508 -6.420 1.00 89.62 185 GLU A N 1
ATOM 1351 C CA . GLU A 1 185 ? -6.751 -11.644 -7.053 1.00 89.62 185 GLU A CA 1
ATOM 1352 C C . GLU A 1 185 ? -7.897 -12.184 -6.191 1.00 89.62 185 GLU A C 1
ATOM 1354 O O . GLU A 1 185 ? -8.963 -12.502 -6.715 1.00 89.62 185 GLU A O 1
ATOM 1359 N N . ALA A 1 186 ? -7.722 -12.235 -4.870 1.00 88.50 186 ALA A N 1
ATOM 1360 C CA . ALA A 1 186 ? -8.791 -12.639 -3.961 1.00 88.50 186 ALA A CA 1
ATOM 1361 C C . ALA A 1 186 ? -9.979 -11.657 -3.951 1.00 88.50 186 ALA A C 1
ATOM 1363 O O . ALA A 1 186 ? -11.115 -12.098 -3.790 1.00 88.50 186 ALA A O 1
ATOM 1364 N N . ASP A 1 187 ? -9.723 -10.356 -4.122 1.00 89.06 187 ASP A N 1
ATOM 1365 C CA . ASP A 1 187 ? -10.745 -9.297 -4.130 1.00 89.06 187 ASP A CA 1
ATOM 1366 C C . ASP A 1 187 ? -11.493 -9.210 -5.473 1.00 89.06 187 ASP A C 1
ATOM 1368 O O . ASP A 1 187 ? -12.722 -9.229 -5.515 1.00 89.06 187 ASP A O 1
ATOM 1372 N N . LEU A 1 188 ? -10.759 -9.159 -6.590 1.00 87.38 188 LEU A N 1
ATOM 1373 C CA . LEU A 1 188 ? -11.338 -8.966 -7.928 1.00 87.38 188 LEU A CA 1
ATOM 1374 C C . LEU A 1 188 ? -11.732 -10.284 -8.626 1.00 87.38 188 LEU A C 1
ATOM 1376 O O . LEU A 1 188 ? -12.530 -10.265 -9.565 1.00 87.38 188 LEU A O 1
ATOM 1380 N N . GLY A 1 189 ? -11.202 -11.422 -8.170 1.00 86.38 189 GLY A N 1
ATOM 1381 C CA . GLY A 1 189 ? -11.498 -12.760 -8.679 1.00 86.38 189 GLY A CA 1
ATOM 1382 C C . GLY A 1 189 ? -10.356 -13.404 -9.477 1.00 86.38 189 GLY A C 1
ATOM 1383 O O . GLY A 1 189 ? -9.617 -12.754 -10.219 1.00 86.38 189 GLY A O 1
ATOM 1384 N N . VAL A 1 190 ? -10.256 -14.733 -9.361 1.00 84.50 190 VAL A N 1
ATOM 1385 C CA . VAL A 1 190 ? -9.217 -15.549 -10.012 1.00 84.50 190 VAL A CA 1
ATOM 1386 C C . VAL A 1 190 ? -9.257 -15.385 -11.530 1.00 84.50 190 VAL A C 1
ATOM 1388 O O . VAL A 1 190 ? -10.293 -15.599 -12.163 1.00 84.50 190 VAL A O 1
ATOM 1391 N N . GLY A 1 191 ? -8.116 -15.021 -12.118 1.00 82.56 191 GLY A N 1
ATOM 1392 C CA . GLY A 1 191 ? -7.974 -14.818 -13.564 1.00 82.56 191 GLY A CA 1
ATOM 1393 C C . GLY A 1 191 ? -8.629 -13.548 -14.129 1.00 82.56 191 GLY A C 1
ATOM 1394 O O . GLY A 1 191 ? -8.503 -13.303 -15.328 1.00 82.56 191 GLY A O 1
ATOM 1395 N N . ALA A 1 192 ? -9.296 -12.735 -13.302 1.00 85.94 192 ALA A N 1
ATOM 1396 C CA . ALA A 1 192 ? -9.826 -11.426 -13.697 1.00 85.94 192 ALA A CA 1
ATOM 1397 C C . ALA A 1 192 ? -8.853 -10.276 -13.376 1.00 85.94 192 ALA A C 1
ATOM 1399 O O . ALA A 1 192 ? -8.926 -9.212 -13.994 1.00 85.94 192 ALA A O 1
ATOM 1400 N N . THR A 1 193 ? -7.930 -10.489 -12.436 1.00 87.38 193 THR A N 1
ATOM 1401 C CA . THR A 1 193 ? -6.978 -9.467 -11.989 1.00 87.38 193 THR A CA 1
ATOM 1402 C C . THR A 1 193 ? -5.784 -9.337 -12.935 1.00 87.38 193 THR A C 1
ATOM 1404 O O . THR A 1 193 ? -5.076 -10.319 -13.176 1.00 87.38 193 THR A O 1
ATOM 1407 N N . PRO A 1 194 ? -5.494 -8.132 -13.455 1.00 87.62 194 PRO A N 1
ATOM 1408 C CA . PRO A 1 194 ? -4.279 -7.897 -14.219 1.00 87.62 194 PRO A CA 1
ATOM 1409 C C . PRO A 1 194 ? -3.048 -7.902 -13.301 1.00 87.62 194 PRO A C 1
ATOM 1411 O O . PRO A 1 194 ? -3.064 -7.348 -12.208 1.00 87.62 194 PRO A O 1
ATOM 1414 N N . ALA A 1 195 ? -1.935 -8.460 -13.776 1.00 85.56 195 ALA A N 1
ATOM 1415 C CA . ALA A 1 195 ? -0.651 -8.431 -13.062 1.00 85.56 195 ALA A CA 1
ATOM 1416 C C . ALA A 1 195 ? 0.115 -7.093 -13.201 1.00 85.56 195 ALA A C 1
ATOM 1418 O O . ALA A 1 195 ? 1.263 -6.999 -12.770 1.00 85.56 195 ALA A O 1
ATOM 1419 N N . TYR A 1 196 ? -0.494 -6.093 -13.860 1.00 89.31 196 TYR A N 1
ATOM 1420 C CA . TYR A 1 196 ? 0.080 -4.769 -14.157 1.00 89.31 196 TYR A CA 1
ATOM 1421 C C . TYR A 1 196 ? 1.547 -4.824 -14.624 1.00 89.31 196 TYR A C 1
ATOM 1423 O O . TYR A 1 196 ? 2.419 -4.124 -14.118 1.00 89.31 196 TYR A O 1
ATOM 1431 N N . ARG A 1 197 ? 1.826 -5.695 -15.600 1.00 90.06 197 ARG A N 1
ATOM 1432 C CA . ARG A 1 197 ? 3.154 -5.834 -16.217 1.00 90.06 197 ARG A CA 1
ATOM 1433 C C . ARG A 1 197 ? 3.541 -4.544 -16.939 1.00 90.06 197 ARG A C 1
ATOM 1435 O O . ARG A 1 197 ? 2.677 -3.902 -17.532 1.00 90.06 197 ARG A O 1
ATOM 1442 N N . GLY A 1 198 ? 4.817 -4.173 -16.872 1.00 87.25 198 GLY A N 1
ATOM 1443 C CA . GLY A 1 198 ? 5.327 -2.900 -17.390 1.00 87.25 198 GLY A CA 1
ATOM 1444 C C . GLY A 1 198 ? 5.121 -1.702 -16.456 1.00 87.25 198 GLY A C 1
ATOM 1445 O O . GLY A 1 198 ? 5.734 -0.666 -16.678 1.00 87.25 198 GLY A O 1
ATOM 1446 N N . VAL A 1 199 ? 4.329 -1.838 -15.385 1.00 89.75 199 VAL A N 1
ATOM 1447 C CA . VAL A 1 199 ? 4.101 -0.778 -14.393 1.00 89.75 199 VAL A CA 1
ATOM 1448 C C . VAL A 1 199 ? 4.676 -1.213 -13.053 1.00 89.75 199 VAL A C 1
ATOM 1450 O O . VAL A 1 199 ? 4.325 -2.268 -12.522 1.00 89.75 199 VAL A O 1
ATOM 1453 N N . ALA A 1 200 ? 5.537 -0.387 -12.470 1.00 90.00 200 ALA A N 1
ATOM 1454 C CA . ALA A 1 200 ? 5.991 -0.581 -11.106 1.00 90.00 200 ALA A CA 1
ATOM 1455 C C . ALA A 1 200 ? 4.972 -0.012 -10.115 1.00 90.00 200 ALA A C 1
ATOM 1457 O O . ALA A 1 200 ? 4.581 1.163 -10.183 1.00 90.00 200 ALA A O 1
ATOM 1458 N N . TYR A 1 201 ? 4.566 -0.845 -9.163 1.00 91.94 201 TYR A N 1
ATOM 1459 C CA . TYR A 1 201 ? 3.596 -0.486 -8.138 1.00 91.94 201 TYR A CA 1
ATOM 1460 C C . TYR A 1 201 ? 3.946 -1.087 -6.779 1.00 91.94 201 TYR A C 1
ATOM 1462 O O . TYR A 1 201 ? 4.738 -2.021 -6.661 1.00 91.94 201 TYR A O 1
ATOM 1470 N N . ILE A 1 202 ? 3.360 -0.527 -5.728 1.00 90.69 202 ILE A N 1
ATOM 1471 C CA . ILE A 1 202 ? 3.545 -0.980 -4.350 1.00 90.69 202 ILE A CA 1
ATOM 1472 C C . ILE A 1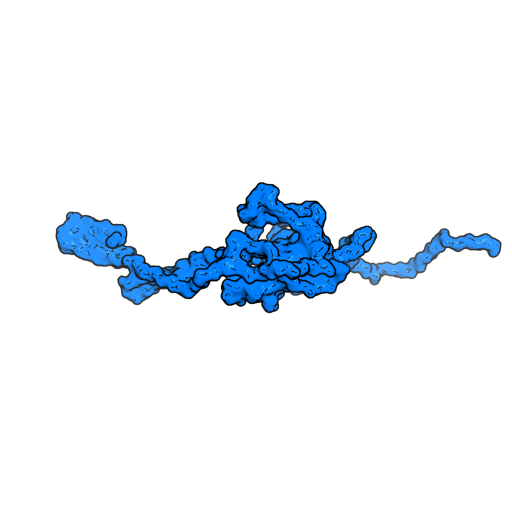 202 ? 2.177 -1.317 -3.772 1.00 90.69 202 ILE A C 1
ATOM 1474 O O . ILE A 1 202 ? 1.266 -0.495 -3.848 1.00 90.69 202 ILE A O 1
ATOM 1478 N N . VAL A 1 203 ? 2.038 -2.508 -3.195 1.00 90.56 203 VAL A N 1
ATOM 1479 C CA . VAL A 1 203 ? 0.823 -2.947 -2.495 1.00 90.56 203 VAL A CA 1
ATOM 1480 C C . VAL A 1 203 ? 1.089 -2.933 -1.001 1.00 90.56 203 VAL A C 1
ATOM 1482 O O . VAL A 1 203 ? 2.060 -3.532 -0.553 1.00 90.56 203 VAL A O 1
ATOM 1485 N N . PHE A 1 204 ? 0.231 -2.271 -0.237 1.00 89.69 204 PHE A N 1
ATOM 1486 C CA . PHE A 1 204 ? 0.224 -2.296 1.223 1.00 89.69 204 PHE A CA 1
ATOM 1487 C C . PHE A 1 204 ? -0.898 -3.216 1.698 1.00 89.69 204 PHE A C 1
ATOM 1489 O O . PHE A 1 204 ? -1.997 -3.162 1.145 1.00 89.69 204 PHE A O 1
ATOM 1496 N N . TYR A 1 205 ? -0.642 -4.030 2.722 1.00 88.75 205 TYR A N 1
ATOM 1497 C CA . TYR A 1 205 ? -1.599 -5.012 3.239 1.00 88.75 205 TYR A CA 1
ATOM 1498 C C . TYR A 1 205 ? -1.993 -4.695 4.670 1.00 88.75 205 TYR A C 1
ATOM 1500 O O . TYR A 1 205 ? -1.122 -4.601 5.535 1.00 88.75 205 TYR A O 1
ATOM 1508 N N . ASP A 1 206 ? -3.301 -4.564 4.921 1.00 88.94 206 ASP A N 1
ATOM 1509 C CA . ASP A 1 206 ? -3.862 -4.232 6.236 1.00 88.94 206 ASP A CA 1
ATOM 1510 C C . ASP A 1 206 ? -3.023 -3.153 6.956 1.00 88.94 206 ASP A C 1
ATOM 1512 O O . ASP A 1 206 ? -2.568 -3.331 8.088 1.00 88.94 206 ASP A O 1
ATOM 1516 N N . TRP A 1 207 ? -2.735 -2.049 6.263 1.00 89.12 207 TRP A N 1
ATOM 1517 C CA . TRP A 1 207 ? -1.872 -0.998 6.786 1.00 89.12 207 TRP A CA 1
ATOM 1518 C C . TRP A 1 207 ? -2.589 -0.234 7.904 1.00 89.12 207 TRP A C 1
ATOM 1520 O O . TRP A 1 207 ? -3.698 0.260 7.671 1.00 89.12 207 TRP A O 1
ATOM 1530 N N . PRO A 1 208 ? -1.997 -0.106 9.106 1.00 89.38 208 PRO A N 1
ATOM 1531 C CA . PRO A 1 208 ? -2.649 0.555 10.229 1.00 89.38 208 PRO A CA 1
ATOM 1532 C C . PRO A 1 208 ? -2.770 2.064 9.991 1.00 89.38 208 PRO A C 1
ATOM 1534 O O . PRO A 1 208 ? -1.770 2.777 9.870 1.00 89.38 208 PRO A O 1
ATOM 1537 N N . LEU A 1 209 ? -4.001 2.581 9.991 1.00 88.06 209 LEU A N 1
ATOM 1538 C CA . LEU A 1 209 ? -4.275 4.00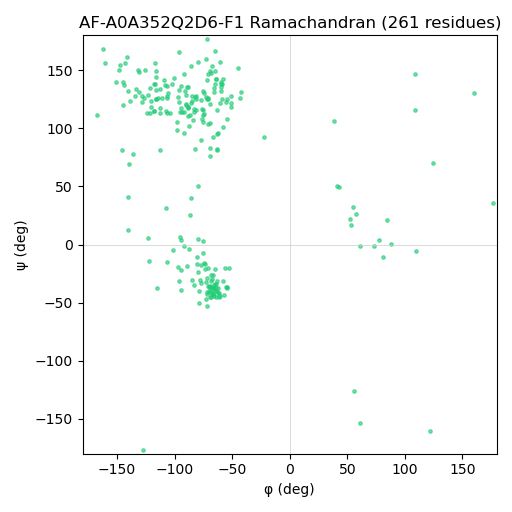3 9.753 1.00 88.06 209 LEU A CA 1
ATOM 1539 C C . LEU A 1 209 ? -4.338 4.852 11.027 1.00 88.06 209 LEU A C 1
ATOM 1541 O O . LEU A 1 209 ? -4.475 6.073 10.935 1.00 88.06 209 LEU A O 1
ATOM 1545 N N . ALA A 1 210 ? -4.172 4.246 12.205 1.00 87.75 210 ALA A N 1
ATOM 1546 C CA . ALA A 1 210 ? -4.237 4.942 13.491 1.00 87.75 210 ALA A CA 1
ATOM 1547 C C . ALA A 1 210 ? -3.279 6.149 13.571 1.00 87.75 210 ALA A C 1
ATOM 1549 O O . ALA A 1 210 ? -3.636 7.199 14.101 1.00 87.75 210 ALA A O 1
ATOM 1550 N N . LYS A 1 211 ? -2.080 6.032 12.981 1.00 86.25 211 LYS A N 1
ATOM 1551 C CA . LYS A 1 211 ? -1.081 7.117 12.919 1.00 86.25 211 LYS A CA 1
ATOM 1552 C C . LYS A 1 211 ? -1.439 8.231 11.929 1.00 86.25 211 LYS A C 1
ATOM 1554 O O . LYS A 1 211 ? -0.949 9.346 12.057 1.00 86.25 211 LYS A O 1
ATOM 1559 N N . TYR A 1 212 ? -2.310 7.942 10.966 1.00 85.94 212 TYR A N 1
ATOM 1560 C CA . TYR A 1 212 ? -2.690 8.830 9.865 1.00 85.94 212 TYR A CA 1
ATOM 1561 C C . TYR A 1 212 ? -4.110 9.376 10.046 1.00 85.94 212 TYR A C 1
ATOM 1563 O O . TYR A 1 212 ? -4.837 9.599 9.080 1.00 85.94 212 TYR A O 1
ATOM 1571 N N . SER A 1 213 ? -4.532 9.563 11.301 1.00 86.56 213 SER A N 1
ATOM 1572 C CA . SER A 1 213 ? -5.873 10.042 11.655 1.00 86.56 213 SER A CA 1
ATOM 1573 C C . SER A 1 213 ? -7.007 9.199 11.049 1.00 86.56 213 SER A C 1
ATOM 1575 O O . SER A 1 213 ? -8.061 9.741 10.716 1.00 86.56 213 SER A O 1
ATOM 1577 N N . ASN A 1 214 ? -6.792 7.889 10.879 1.00 86.06 214 ASN A N 1
ATOM 1578 C CA . ASN A 1 214 ? -7.739 6.963 10.251 1.00 86.06 214 ASN A CA 1
ATOM 1579 C C . ASN A 1 214 ? -8.135 7.353 8.812 1.00 86.06 214 ASN A C 1
ATOM 1581 O O . ASN A 1 214 ? -9.218 7.002 8.355 1.00 86.06 214 ASN A O 1
ATOM 1585 N N . SER A 1 215 ? -7.267 8.079 8.093 1.00 85.19 215 SER A N 1
ATOM 1586 C CA . SER A 1 215 ? -7.535 8.565 6.737 1.00 85.19 215 SER A CA 1
ATOM 1587 C C . SER A 1 215 ? -6.424 8.201 5.755 1.00 85.19 215 SER A C 1
ATOM 1589 O O . SER A 1 215 ? -5.253 8.538 5.945 1.00 85.19 215 SER A O 1
ATOM 1591 N N . LEU A 1 216 ? -6.809 7.580 4.637 1.00 84.94 216 LEU A N 1
ATOM 1592 C CA . LEU A 1 216 ? -5.885 7.241 3.552 1.00 84.94 216 LEU A CA 1
ATOM 1593 C C . LEU A 1 216 ? -5.409 8.485 2.775 1.00 84.94 216 LEU A C 1
ATOM 1595 O O . LEU A 1 216 ? -4.353 8.451 2.156 1.00 84.94 216 LEU A O 1
ATOM 1599 N N . GLN A 1 217 ? -6.135 9.609 2.844 1.00 84.00 217 GLN A N 1
ATOM 1600 C CA . GLN A 1 217 ? -5.706 10.868 2.215 1.00 84.00 217 GLN A CA 1
ATOM 1601 C C . GLN A 1 217 ? -4.472 11.476 2.896 1.00 84.00 217 GLN A C 1
ATOM 1603 O O . GLN A 1 217 ? -3.712 12.200 2.255 1.00 84.00 217 GLN A O 1
ATOM 1608 N N . VAL A 1 218 ? -4.274 11.183 4.187 1.00 84.00 218 VAL A N 1
ATOM 1609 C CA . VAL A 1 218 ? -3.105 11.623 4.966 1.00 84.00 218 VAL A CA 1
ATOM 1610 C C . VAL A 1 218 ? -1.932 10.654 4.783 1.00 84.00 218 VAL A C 1
ATOM 1612 O O . VAL A 1 218 ? -0.775 11.071 4.791 1.00 84.00 218 VAL A O 1
ATOM 1615 N N . ALA A 1 219 ? -2.216 9.370 4.554 1.00 84.81 219 ALA A N 1
ATOM 1616 C CA . ALA A 1 219 ? -1.227 8.323 4.298 1.00 84.81 219 ALA A CA 1
ATOM 1617 C C . ALA A 1 219 ? -0.718 8.331 2.838 1.00 84.81 219 ALA A C 1
ATOM 1619 O O . ALA A 1 219 ? -0.713 7.306 2.158 1.00 84.81 219 ALA A O 1
ATOM 1620 N N . GLN A 1 220 ? -0.298 9.495 2.334 1.00 88.69 220 GLN A N 1
ATOM 1621 C CA . GLN A 1 220 ? 0.229 9.626 0.972 1.00 88.69 220 GLN A CA 1
ATOM 1622 C C . GLN A 1 220 ? 1.543 8.861 0.817 1.00 88.69 220 GLN A C 1
ATOM 1624 O O . GLN A 1 220 ? 2.441 8.98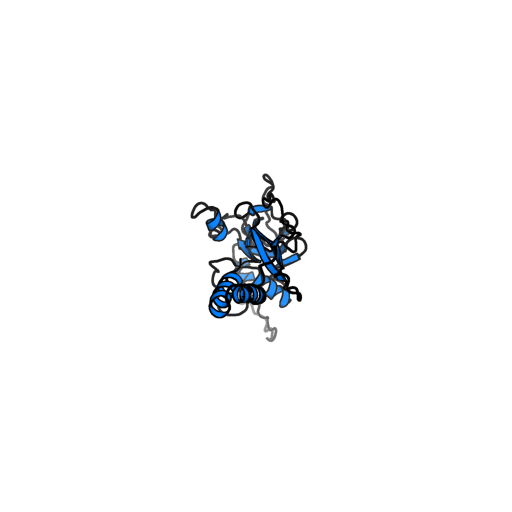9 1.649 1.00 88.69 220 GLN A O 1
ATOM 1629 N N . VAL A 1 221 ? 1.681 8.103 -0.270 1.00 90.88 221 VAL A N 1
ATOM 1630 C CA . VAL A 1 221 ? 2.879 7.297 -0.518 1.00 90.88 221 VAL A CA 1
ATOM 1631 C C . VAL A 1 221 ? 3.839 8.050 -1.426 1.00 90.88 221 VAL A C 1
ATOM 1633 O O . VAL A 1 221 ? 3.507 8.412 -2.557 1.00 90.88 221 VAL A O 1
ATOM 1636 N N . LYS A 1 222 ? 5.060 8.243 -0.931 1.00 91.94 222 LYS A N 1
ATOM 1637 C CA . LYS A 1 222 ? 6.197 8.730 -1.710 1.00 91.94 222 LYS A CA 1
ATOM 1638 C C . LYS A 1 222 ? 7.210 7.605 -1.823 1.00 91.94 222 LYS A C 1
ATOM 1640 O O . LYS A 1 222 ? 7.540 6.983 -0.817 1.00 91.94 222 LYS A O 1
ATOM 1645 N N . ALA A 1 223 ? 7.737 7.368 -3.012 1.00 90.19 223 ALA A N 1
ATOM 1646 C CA . ALA A 1 223 ? 8.771 6.370 -3.233 1.00 90.19 223 ALA A CA 1
ATOM 1647 C C . ALA A 1 223 ? 9.921 6.965 -4.046 1.00 90.19 223 ALA A C 1
ATOM 1649 O O . ALA A 1 223 ? 9.704 7.608 -5.070 1.00 90.19 223 ALA A O 1
ATOM 1650 N N . GLU A 1 224 ? 11.146 6.765 -3.569 1.00 90.12 224 GLU A N 1
ATOM 1651 C CA . GLU A 1 224 ? 12.375 6.994 -4.320 1.00 90.12 224 GLU A CA 1
ATOM 1652 C C . GLU A 1 224 ? 12.682 5.732 -5.110 1.00 90.12 224 GLU A C 1
ATOM 1654 O O . GLU A 1 224 ? 12.977 4.680 -4.543 1.00 90.12 224 GLU A O 1
ATOM 1659 N N . VAL A 1 225 ? 12.567 5.849 -6.423 1.00 87.81 225 VAL A N 1
ATOM 1660 C CA . VAL A 1 225 ? 12.733 4.751 -7.364 1.00 87.81 225 VAL A CA 1
ATOM 1661 C C . VAL A 1 225 ? 14.052 4.922 -8.083 1.00 87.81 225 VAL A C 1
ATOM 1663 O O . VAL A 1 225 ? 14.371 6.028 -8.514 1.00 87.81 225 VAL A O 1
ATOM 1666 N N . ALA A 1 226 ? 14.790 3.827 -8.239 1.00 84.94 226 ALA A N 1
ATOM 1667 C CA . ALA A 1 226 ? 15.927 3.746 -9.141 1.00 84.94 226 ALA A CA 1
ATOM 1668 C C . ALA A 1 226 ? 15.568 2.863 -10.335 1.00 84.94 226 ALA A C 1
ATOM 1670 O O . ALA A 1 226 ? 14.988 1.790 -10.172 1.00 84.94 226 ALA A O 1
ATOM 1671 N N . VAL A 1 227 ? 15.950 3.295 -11.531 1.00 79.75 227 VAL A N 1
ATOM 1672 C CA . VAL A 1 227 ? 15.800 2.509 -12.759 1.00 79.75 227 VAL A CA 1
ATOM 1673 C C . VAL A 1 227 ? 17.170 1.995 -13.176 1.00 79.75 227 VAL A C 1
ATOM 1675 O O . VAL A 1 227 ? 18.140 2.752 -13.226 1.00 79.75 227 VAL A O 1
ATOM 1678 N N . SER A 1 228 ? 17.261 0.698 -13.464 1.00 65.00 228 SER A N 1
ATOM 1679 C CA . SER A 1 228 ? 18.486 0.093 -13.981 1.00 65.00 228 SER A CA 1
ATOM 1680 C C . SER A 1 228 ? 18.617 0.497 -15.440 1.00 65.00 228 SER A C 1
ATOM 1682 O O . SER A 1 228 ? 17.928 -0.035 -16.302 1.00 65.00 228 SER A O 1
ATOM 1684 N N . THR A 1 229 ? 19.525 1.419 -15.745 1.00 51.91 229 THR A N 1
ATOM 1685 C CA . THR A 1 229 ? 19.852 1.784 -17.134 1.00 51.91 229 THR A CA 1
ATOM 1686 C C . THR A 1 229 ? 20.719 0.734 -17.839 1.00 51.91 229 THR A C 1
ATOM 1688 O O . THR A 1 229 ? 21.110 0.917 -18.990 1.00 51.91 229 THR A O 1
ATOM 1691 N N . SER A 1 230 ? 21.033 -0.383 -17.176 1.00 47.72 230 SER A N 1
ATOM 1692 C CA . SER A 1 230 ? 21.989 -1.380 -17.645 1.00 47.72 230 SER A CA 1
ATOM 1693 C C . SER A 1 230 ? 21.343 -2.715 -18.010 1.00 47.72 230 SER A C 1
ATOM 1695 O O . SER A 1 230 ? 21.443 -3.708 -17.294 1.00 47.72 230 SER A O 1
ATOM 1697 N N . SER A 1 231 ? 20.777 -2.783 -19.213 1.00 47.34 231 SER A N 1
ATOM 1698 C CA . SER A 1 231 ? 20.736 -4.055 -19.940 1.00 47.34 231 SER A CA 1
ATOM 1699 C C . SER A 1 231 ? 22.137 -4.337 -20.505 1.00 47.34 231 SER A C 1
ATOM 1701 O O . SER A 1 231 ? 22.614 -3.599 -21.365 1.00 47.34 231 SER A O 1
ATOM 1703 N N . GLY A 1 232 ? 22.832 -5.361 -19.995 1.00 49.75 232 GLY A N 1
ATOM 1704 C CA . GLY A 1 232 ? 24.181 -5.762 -20.439 1.00 49.75 232 GLY A CA 1
ATOM 1705 C C . GLY A 1 232 ? 25.242 -5.758 -19.328 1.00 49.75 232 GLY A C 1
ATOM 1706 O O . GLY A 1 232 ? 24.912 -5.792 -18.149 1.00 49.75 232 GLY A O 1
ATOM 1707 N N . ALA A 1 233 ? 26.532 -5.712 -19.690 1.00 42.41 233 ALA A N 1
ATOM 1708 C CA . ALA A 1 233 ? 27.680 -5.896 -18.780 1.00 42.41 233 ALA A CA 1
ATOM 1709 C C . ALA A 1 233 ? 27.697 -4.992 -17.523 1.00 42.41 233 ALA A C 1
ATOM 1711 O O . ALA A 1 233 ? 28.338 -5.326 -16.529 1.00 42.41 233 ALA A O 1
ATOM 1712 N N . ALA A 1 234 ? 26.967 -3.874 -17.533 1.00 45.56 234 ALA A N 1
ATOM 1713 C CA . ALA A 1 234 ? 26.828 -2.980 -16.387 1.00 45.56 234 ALA A CA 1
ATOM 1714 C C . ALA A 1 234 ? 25.918 -3.524 -15.257 1.00 45.56 234 ALA A C 1
ATOM 1716 O O . ALA A 1 234 ? 26.037 -3.053 -14.129 1.00 45.56 234 ALA A O 1
ATOM 1717 N N . SER A 1 235 ? 25.076 -4.542 -15.492 1.00 47.53 235 SER A N 1
ATOM 1718 C CA . SER A 1 235 ? 24.367 -5.250 -14.406 1.00 47.53 235 SER A CA 1
ATOM 1719 C C . SER A 1 235 ? 25.283 -6.231 -13.659 1.00 47.53 235 SER A C 1
ATOM 1721 O O . SER A 1 235 ? 25.180 -6.371 -12.441 1.00 47.53 235 SER A O 1
ATOM 1723 N N . LEU A 1 236 ? 26.249 -6.839 -14.364 1.00 47.62 236 LEU A N 1
ATOM 1724 C CA . LEU A 1 236 ? 27.277 -7.711 -13.778 1.00 47.62 236 LEU A CA 1
ATOM 1725 C C . LEU A 1 236 ? 28.257 -6.934 -12.886 1.00 47.62 236 LEU A C 1
ATOM 1727 O O . LEU A 1 236 ? 28.765 -7.480 -11.913 1.00 47.62 236 LEU A O 1
ATOM 1731 N N . LEU A 1 237 ? 28.484 -5.651 -13.183 1.00 51.62 237 LEU A N 1
ATOM 1732 C CA . LEU A 1 237 ? 29.287 -4.749 -12.352 1.00 51.62 237 LEU A CA 1
ATOM 1733 C C . LEU A 1 237 ? 28.622 -4.430 -11.006 1.00 51.62 237 LEU A C 1
ATOM 1735 O O . LEU A 1 237 ? 29.328 -4.274 -10.017 1.00 51.62 237 LEU A O 1
ATOM 1739 N N . ASN A 1 238 ? 27.287 -4.390 -10.937 1.00 44.38 238 ASN A N 1
ATOM 1740 C CA . ASN A 1 238 ? 26.567 -4.132 -9.684 1.00 44.38 238 ASN A CA 1
ATOM 1741 C C . ASN A 1 238 ? 26.467 -5.386 -8.788 1.00 44.38 238 ASN A C 1
ATOM 1743 O O . ASN A 1 238 ? 26.338 -5.274 -7.574 1.00 44.38 238 ASN A O 1
ATOM 1747 N N . ALA A 1 239 ? 26.567 -6.583 -9.384 1.00 45.38 239 ALA A N 1
ATOM 1748 C CA . ALA A 1 239 ? 26.719 -7.857 -8.671 1.00 45.38 239 ALA A CA 1
ATOM 1749 C C . ALA A 1 239 ? 28.170 -8.129 -8.228 1.00 45.38 239 ALA A C 1
ATOM 1751 O O . ALA A 1 239 ? 28.424 -9.049 -7.449 1.00 45.38 239 ALA A O 1
ATOM 1752 N N . LEU A 1 240 ? 29.129 -7.333 -8.706 1.00 42.94 240 LEU A N 1
ATOM 1753 C CA . LEU A 1 240 ? 30.513 -7.400 -8.272 1.00 42.94 240 LEU A CA 1
ATOM 1754 C C . LEU A 1 240 ? 30.659 -6.611 -6.967 1.00 42.94 240 LEU A C 1
ATOM 1756 O O . LEU A 1 240 ? 31.100 -5.463 -6.951 1.00 42.94 240 LEU A O 1
ATOM 1760 N N . THR A 1 241 ? 30.313 -7.235 -5.841 1.00 44.34 241 THR A N 1
ATOM 1761 C CA . THR A 1 241 ? 30.843 -6.796 -4.548 1.00 44.34 241 THR A CA 1
ATOM 1762 C C . THR A 1 241 ? 32.364 -6.861 -4.636 1.00 44.34 241 THR A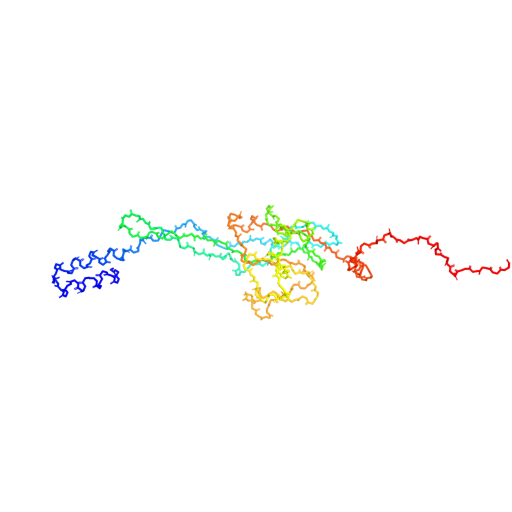 C 1
ATOM 1764 O O . THR A 1 241 ? 32.948 -7.941 -4.555 1.00 44.34 241 THR A O 1
ATOM 1767 N N . LEU A 1 242 ? 33.010 -5.711 -4.837 1.00 44.88 242 LEU A N 1
ATOM 1768 C CA . LEU A 1 242 ? 34.444 -5.531 -4.642 1.00 44.88 242 LEU A CA 1
ATOM 1769 C C . LEU A 1 242 ? 34.739 -5.770 -3.158 1.00 44.88 242 LEU A C 1
ATOM 1771 O O . LEU A 1 242 ? 34.837 -4.837 -2.363 1.00 44.88 242 LEU A O 1
ATOM 1775 N N . THR A 1 243 ? 34.853 -7.034 -2.759 1.00 44.69 243 THR A N 1
ATOM 1776 C CA . THR A 1 243 ? 35.463 -7.396 -1.485 1.00 44.69 243 THR A CA 1
ATOM 1777 C C . THR A 1 243 ? 36.932 -7.016 -1.595 1.00 44.69 243 THR A C 1
ATOM 1779 O O . THR A 1 243 ? 37.716 -7.774 -2.152 1.00 44.69 243 THR A O 1
ATOM 1782 N N . SER A 1 244 ? 37.256 -5.798 -1.152 1.00 44.88 244 SER A N 1
ATOM 1783 C CA . SER A 1 244 ? 38.598 -5.270 -0.885 1.00 44.88 244 SER A CA 1
ATOM 1784 C C . SER A 1 244 ? 39.687 -5.702 -1.879 1.00 44.88 244 SER A C 1
ATOM 1786 O O . SER A 1 244 ? 40.249 -6.792 -1.764 1.00 44.88 244 SER A O 1
ATOM 1788 N N . PHE A 1 245 ? 40.121 -4.797 -2.760 1.00 42.06 245 PHE A N 1
ATOM 1789 C CA . PHE A 1 245 ? 41.510 -4.863 -3.210 1.00 42.06 245 PHE A CA 1
ATOM 1790 C C . PHE A 1 245 ? 42.394 -4.653 -1.976 1.00 42.06 245 PHE A C 1
ATOM 1792 O O . PHE A 1 245 ? 42.644 -3.524 -1.559 1.00 42.06 245 PHE A O 1
ATOM 1799 N N . ASN A 1 246 ? 42.843 -5.747 -1.364 1.00 46.84 246 ASN A N 1
ATOM 1800 C CA . ASN A 1 246 ? 44.008 -5.708 -0.499 1.00 46.84 246 ASN A CA 1
ATOM 1801 C C . ASN A 1 246 ? 45.178 -5.312 -1.398 1.00 46.84 246 ASN A C 1
ATOM 1803 O O . ASN A 1 246 ? 45.760 -6.147 -2.087 1.00 46.84 246 ASN A O 1
ATOM 1807 N N . ASN A 1 247 ? 45.486 -4.018 -1.442 1.00 53.44 247 ASN A N 1
ATOM 1808 C CA . ASN A 1 247 ? 46.751 -3.549 -1.978 1.00 53.44 247 ASN A CA 1
ATOM 1809 C C . ASN A 1 247 ? 47.849 -3.979 -0.994 1.00 53.44 247 ASN A C 1
ATOM 1811 O O . ASN A 1 247 ? 48.219 -3.241 -0.084 1.00 53.44 247 ASN A O 1
ATOM 1815 N N . SER A 1 248 ? 48.298 -5.224 -1.129 1.00 53.06 248 SER A N 1
ATOM 1816 C CA . SER A 1 248 ? 49.442 -5.779 -0.406 1.00 53.06 248 SER A CA 1
ATOM 1817 C C . SER A 1 248 ? 50.276 -6.682 -1.317 1.00 53.06 248 SER A C 1
ATOM 1819 O O . SER A 1 248 ? 50.710 -7.759 -0.911 1.00 53.06 248 SER A O 1
ATOM 1821 N N . GLY A 1 249 ? 50.467 -6.271 -2.569 1.00 46.16 249 GLY A N 1
ATOM 1822 C CA . GLY A 1 249 ? 51.305 -6.980 -3.529 1.00 46.16 249 GLY A CA 1
ATOM 1823 C C . GLY A 1 249 ? 52.118 -5.984 -4.337 1.00 46.16 249 GLY A C 1
ATOM 1824 O O . GLY A 1 249 ? 51.549 -5.077 -4.932 1.00 46.16 249 GLY A O 1
ATOM 1825 N N . ASN A 1 250 ? 53.441 -6.145 -4.307 1.00 47.59 250 ASN A N 1
ATOM 1826 C CA . ASN A 1 250 ? 54.409 -5.400 -5.106 1.00 47.59 250 ASN A CA 1
ATOM 1827 C C . ASN A 1 250 ? 53.936 -5.223 -6.555 1.00 47.59 250 ASN A C 1
ATOM 1829 O O . ASN A 1 250 ? 53.568 -6.197 -7.211 1.00 47.59 250 ASN A O 1
ATOM 1833 N N . TYR A 1 251 ? 54.008 -3.995 -7.063 1.00 47.75 251 TYR A N 1
ATOM 1834 C CA . TYR A 1 251 ? 53.877 -3.736 -8.490 1.00 47.75 251 TYR A CA 1
ATOM 1835 C C . TYR A 1 251 ? 55.193 -4.112 -9.171 1.00 47.75 251 TYR A C 1
ATOM 1837 O O . TYR A 1 251 ? 56.086 -3.279 -9.301 1.00 47.75 251 TYR A O 1
ATOM 1845 N N . ASP A 1 252 ? 55.315 -5.366 -9.600 1.00 48.34 252 ASP A N 1
ATOM 1846 C CA . ASP A 1 252 ? 56.160 -5.649 -10.754 1.00 48.34 252 ASP A CA 1
ATOM 1847 C C . ASP A 1 252 ? 55.379 -5.168 -11.986 1.00 48.34 252 ASP A C 1
ATOM 1849 O O . ASP A 1 252 ? 54.293 -5.665 -12.292 1.00 48.34 252 ASP A O 1
ATOM 1853 N N . GLU A 1 253 ? 55.894 -4.116 -12.623 1.00 46.25 253 GLU A N 1
ATOM 1854 C CA . GLU A 1 253 ? 55.347 -3.476 -13.825 1.00 46.25 253 GLU A CA 1
ATOM 1855 C C . GLU A 1 253 ? 54.876 -4.523 -14.860 1.00 46.25 253 GLU A C 1
ATOM 1857 O O . GLU A 1 253 ? 55.668 -5.383 -15.267 1.00 46.25 253 GLU A O 1
ATOM 1862 N N . PRO A 1 254 ? 53.616 -4.476 -15.341 1.00 46.03 254 PRO A N 1
ATOM 1863 C CA . PRO A 1 254 ? 53.166 -5.392 -16.375 1.00 46.03 254 PRO A CA 1
ATOM 1864 C C . PRO A 1 254 ? 53.839 -5.031 -17.702 1.00 46.03 254 PRO A C 1
ATOM 1866 O O . PRO A 1 254 ? 53.453 -4.090 -18.396 1.00 46.03 254 PRO A O 1
ATOM 1869 N N . THR A 1 255 ? 54.846 -5.812 -18.088 1.00 50.00 255 THR A N 1
ATOM 1870 C CA . THR A 1 255 ? 55.346 -5.818 -19.465 1.00 50.00 255 THR A CA 1
ATOM 1871 C C . THR A 1 255 ? 54.228 -6.302 -20.392 1.00 50.00 255 THR A C 1
ATOM 1873 O O . THR A 1 255 ? 53.737 -7.424 -20.286 1.00 50.00 255 THR A O 1
ATOM 1876 N N . CYS A 1 256 ? 53.776 -5.428 -21.289 1.00 40.22 256 CYS A N 1
ATOM 1877 C CA . CYS A 1 256 ? 52.740 -5.736 -22.269 1.00 40.22 256 CYS A CA 1
ATOM 1878 C C . CYS A 1 256 ? 53.392 -6.474 -23.460 1.00 40.22 256 CYS A C 1
ATOM 1880 O O . CYS A 1 256 ? 54.223 -5.869 -24.141 1.00 40.22 256 CYS A O 1
ATOM 1882 N N . PRO A 1 257 ? 53.069 -7.750 -23.760 1.00 50.12 257 PRO A N 1
ATOM 1883 C CA . PRO A 1 257 ? 53.823 -8.542 -24.735 1.00 50.12 257 PRO A CA 1
ATOM 1884 C C . PRO A 1 257 ? 53.345 -8.353 -26.187 1.00 50.12 257 PRO A C 1
ATOM 1886 O O . PRO A 1 257 ? 53.519 -9.244 -27.013 1.00 50.12 257 PRO A O 1
ATOM 1889 N N . PHE A 1 258 ? 52.723 -7.222 -26.533 1.00 41.88 258 PHE A N 1
ATOM 1890 C CA . PHE A 1 258 ? 52.124 -7.046 -27.859 1.00 41.88 258 PHE A CA 1
ATOM 1891 C C . PHE A 1 258 ? 52.357 -5.647 -28.433 1.00 41.88 258 PHE A C 1
ATOM 1893 O O . PHE A 1 258 ? 51.433 -4.855 -28.537 1.00 41.88 258 PHE A O 1
ATOM 1900 N N . ILE A 1 259 ? 53.613 -5.353 -28.778 1.00 37.88 259 ILE A N 1
ATOM 1901 C CA . ILE A 1 259 ? 54.049 -4.497 -29.897 1.00 37.88 259 ILE A CA 1
ATOM 1902 C C . ILE A 1 259 ? 55.557 -4.747 -30.051 1.00 37.88 259 ILE A C 1
ATOM 1904 O O . ILE A 1 259 ? 56.352 -4.364 -29.198 1.00 37.88 259 ILE A O 1
ATOM 1908 N N . SER A 1 260 ? 55.962 -5.389 -31.145 1.00 44.62 260 SER A N 1
ATOM 1909 C CA . SER A 1 260 ? 57.286 -5.164 -31.721 1.00 44.62 260 SER A CA 1
ATOM 1910 C C . SER A 1 260 ? 57.087 -4.550 -33.105 1.00 44.62 260 SER A C 1
ATOM 1912 O O . SER A 1 260 ? 56.364 -5.117 -33.929 1.00 44.62 260 SER A O 1
ATOM 1914 N N . PRO A 1 261 ? 57.688 -3.390 -33.404 1.00 42.22 261 PRO A N 1
ATOM 1915 C CA . PRO A 1 261 ? 57.996 -3.032 -34.769 1.00 42.22 261 PRO A CA 1
ATOM 1916 C C . PRO A 1 261 ? 59.388 -3.564 -35.101 1.00 42.22 261 PRO A C 1
ATOM 1918 O O . PRO A 1 261 ? 60.328 -3.483 -34.311 1.00 42.22 261 PRO A O 1
ATOM 1921 N N . ALA A 1 262 ? 59.473 -4.146 -36.286 1.00 42.81 262 ALA A N 1
ATOM 1922 C CA . ALA A 1 262 ? 60.700 -4.553 -36.929 1.00 42.81 262 ALA A CA 1
ATOM 1923 C C . ALA A 1 262 ? 61.650 -3.367 -37.189 1.00 42.81 262 ALA A C 1
ATOM 1925 O O . ALA A 1 262 ? 61.183 -2.249 -37.412 1.00 42.81 262 ALA A O 1
ATOM 1926 N N . GLN A 1 263 ? 62.936 -3.731 -37.310 1.00 42.53 263 GLN A N 1
ATOM 1927 C CA . GLN A 1 263 ? 64.114 -2.972 -37.774 1.00 42.53 263 GLN A CA 1
ATOM 1928 C C . GLN A 1 263 ? 64.837 -2.141 -36.711 1.00 42.53 263 GLN A C 1
ATOM 1930 O O . GLN A 1 263 ? 64.312 -1.094 -36.282 1.00 42.53 263 GLN A O 1
#

Secondary structure (DSSP, 8-state):
--HHHHHHHHHHHHHHHHHHHHHHHHHHHHHSPPPPPEEE----S--B-----TTPPPP--SSSEEEEPEEEEEGGGBPEEEEEEEEE--SSSS--EEEEEEEEEEEEEEEEESS--SEEEEEEETTEEEE-TT---HHHHHHHHHHBTT---SSS-----SSPPTT-EEEE---TTPPPPHHHHHHH-TTTS---TT-EEEEEEEEE-GGGTT-TTTS-EEEEEE----SSHHHHHHS---------S--------------

Nearest PDB structures (foldseek):
  6tba-assembly1_8A  TM=5.410E-01  e=3.136E-07  Rhodobacter capsulatus SB 1003
  1ffk-assembly1_B  TM=1.403E-01  e=9.200E-01  Haloarcula marismortui
  8p5d-assembly1_LB0  TM=1.626E-01  e=2.760E+00  Spraguea lophii 42_110

pLDDT: mean 70.72, std 17.1, range [34.5, 91.94]

Sequence (263 aa):
MTTGQIVGGAVGAFFGGALGAQIGITLGGLVDPPKGPTIEGPRLSDLSVQTSTYGVGVPYIIATAAVYGNVFWLENNQLKEVARDDDSGGKGGGGSQTTRTFEYFATFAVAVNDAEIADALRVWVGPDLISNPASTDTETLIATAQFRDGIVYGGNATVPQTTPQPGTFRVYFGKDDQAVDPRMEADLGVGATPAYRGVAYIVFYDWPLAKYSNSLQVAQVKAEVAVSTSSGAASLLNALTLTSFNNSGNYDEPTCPFISPAQ

Mean predicted aligned error: 16.23 Å

Foldseek 3Di:
DDPQLVVLLVVLCVPPNPVRSVVRNVVSCQVPPPADDAAEDDDDPAFQDDQADPPDDQAADAFFDKDFWGWDDWQVNGKDKDWDWDFDDDPPSHHTHTYIDIWTFIKTKTFHHLAFFPDFQWKAFQPDTQAHCPDPDPVRNVSNQVAEQQHDDDDDDSPNPLDDDAQHKYKDRQAPPADADPSQCVRCHPPRGDSNHSIIMMIHHRHTCVVQVSHSNSGTMMTGTGHPPDPPPVVVVVVPPPPDPPPPDDPPDDDDPDDDDDD

Radius of gyration: 30.73 Å; Cα contacts (8 Å, |Δi|>4): 492; chains: 1; bounding box: 103×38×89 Å